Protein AF-A0A5N7ZFD9-F1 (afdb_monomer_lite)

pLDDT: mean 73.27, std 12.58, range [39.94, 92.19]

Secondary structure (DSSP, 8-state):
-----HHHHHHHTHHHHHHHHHHHHHHHHHHHTSSS---HHHHHHHHHHHHHTGGGTTSTTHHHHHHHHHHHHHHSS--HHHHHHHHHHHHHHHHT-TT--HHHHHHHHHHHHHHHHTSSS---HHHHHHHHHHHHHTGGGTT-TTHHHHHHHHHHHTTTS---HHHHHHHHHHHTTT-----HHHHHHHHHHHTT--------S------TT-EEE--S--SSS-HHHHHHHHHHTT-EEESS----

Sequence (248 aa):
MKDIDSKALAIFTSKSRADKAISSLKGLLFGINFDDEVNKAEINELKLWAKKHKELINRNPFREFMTLIDAAITHKIPTQETIDDLYWLCQKYENDNYYYNGVTSDLQILQGICHGILADGEINDKEINDLQQWLEENEHLNSYYPYDEIRSLVLSVLSDKKIDDEERVVLMAYFKQFVTIQDSEINAKIEAQTTDVRISGLCTSDPKVLFEGKTFCITGVLKRGNRESLYRDIVRLGGTPTDSITKK

Structure (mmCIF, N/CA/C/O backbone):
data_AF-A0A5N7ZFD9-F1
#
_entry.id   AF-A0A5N7ZFD9-F1
#
loop_
_atom_site.group_PDB
_atom_site.id
_atom_site.type_symbol
_atom_site.label_atom_id
_atom_site.label_alt_id
_atom_site.label_comp_id
_atom_site.label_asym_id
_atom_site.label_entity_id
_atom_site.label_seq_id
_atom_site.pdbx_PDB_ins_code
_atom_site.Cartn_x
_atom_site.Cartn_y
_atom_site.Cartn_z
_atom_site.occupancy
_atom_site.B_iso_or_equiv
_atom_site.auth_seq_id
_atom_site.auth_comp_id
_atom_site.auth_asym_id
_atom_site.auth_atom_id
_atom_site.pdbx_PDB_model_num
ATOM 1 N N . MET A 1 1 ? -14.179 -30.170 -15.068 1.00 39.94 1 MET A N 1
ATOM 2 C CA . MET A 1 1 ? -14.241 -28.833 -15.693 1.00 39.94 1 MET A CA 1
ATOM 3 C C . MET A 1 1 ? -12.882 -28.618 -16.335 1.00 39.94 1 MET A C 1
ATOM 5 O O . MET A 1 1 ? -11.899 -28.656 -15.614 1.00 39.94 1 MET A O 1
ATOM 9 N N . LYS A 1 2 ? -12.818 -28.641 -17.671 1.00 40.75 2 LYS A N 1
ATOM 10 C CA . LYS A 1 2 ? -11.564 -28.691 -18.438 1.00 40.75 2 LYS A CA 1
ATOM 11 C C . LYS A 1 2 ? -10.771 -27.397 -18.250 1.00 40.75 2 LYS A C 1
ATOM 13 O O . LYS A 1 2 ? -11.375 -26.329 -18.307 1.00 40.75 2 LYS A O 1
ATOM 18 N N . ASP A 1 3 ? -9.464 -27.554 -18.045 1.00 46.31 3 ASP A N 1
ATOM 19 C CA . ASP A 1 3 ? -8.415 -26.536 -18.136 1.00 46.31 3 ASP A CA 1
ATOM 20 C C . ASP A 1 3 ? -8.780 -25.461 -19.163 1.00 46.31 3 ASP A C 1
ATOM 22 O O . ASP A 1 3 ? -8.782 -25.700 -20.373 1.00 46.31 3 ASP A O 1
ATOM 26 N N . ILE A 1 4 ? -9.160 -24.285 -18.668 1.00 50.25 4 ILE A N 1
ATOM 27 C CA . ILE A 1 4 ? -9.290 -23.106 -19.510 1.00 50.25 4 ILE A CA 1
ATOM 28 C C . ILE A 1 4 ? -7.858 -22.678 -19.806 1.00 50.25 4 ILE A C 1
ATOM 30 O O . ILE A 1 4 ? -7.140 -22.262 -18.900 1.00 50.25 4 ILE A O 1
ATOM 34 N N . ASP A 1 5 ? -7.456 -22.828 -21.067 1.00 56.28 5 ASP A N 1
ATOM 35 C CA . ASP A 1 5 ? -6.126 -22.508 -21.574 1.00 56.28 5 ASP A CA 1
ATOM 36 C C . ASP A 1 5 ? -5.683 -21.123 -21.064 1.00 56.28 5 ASP A C 1
ATOM 38 O O . ASP A 1 5 ? -6.267 -20.086 -21.403 1.00 56.28 5 ASP A O 1
ATOM 42 N N . SER A 1 6 ? -4.678 -21.109 -20.189 1.00 54.59 6 SER A N 1
ATOM 43 C CA . SER A 1 6 ? -4.172 -19.912 -19.508 1.00 54.59 6 SER A CA 1
ATOM 44 C C . SER A 1 6 ? -3.743 -18.819 -20.495 1.00 54.59 6 SER A C 1
ATOM 46 O O . SER A 1 6 ? -3.839 -17.629 -20.184 1.00 54.59 6 SER A O 1
ATOM 48 N N . LYS A 1 7 ? -3.374 -19.196 -21.728 1.00 54.19 7 LYS A N 1
ATOM 49 C CA . LYS A 1 7 ? -3.081 -18.260 -22.823 1.00 54.19 7 LYS A CA 1
ATOM 50 C C . LYS A 1 7 ? -4.332 -17.605 -23.404 1.00 54.19 7 LYS A C 1
ATOM 52 O O . LYS A 1 7 ? -4.292 -16.420 -23.727 1.00 54.19 7 LYS A O 1
ATOM 57 N N . ALA A 1 8 ? -5.449 -18.324 -23.502 1.00 49.25 8 ALA A N 1
ATOM 58 C CA . ALA A 1 8 ? -6.713 -17.749 -23.957 1.00 49.25 8 ALA A CA 1
ATOM 59 C C . ALA A 1 8 ? -7.244 -16.734 -22.930 1.00 49.25 8 ALA A C 1
ATOM 61 O O . ALA A 1 8 ? -7.574 -15.604 -23.291 1.00 49.25 8 ALA A O 1
ATOM 62 N N . LEU A 1 9 ? -7.220 -17.079 -21.636 1.00 50.31 9 LEU A N 1
ATOM 63 C CA . LEU A 1 9 ? -7.569 -16.155 -20.547 1.00 50.31 9 LEU A CA 1
ATOM 64 C C . LEU A 1 9 ? -6.668 -14.915 -20.517 1.00 50.31 9 LEU A C 1
ATOM 66 O O . LEU A 1 9 ? -7.159 -13.809 -20.287 1.00 50.31 9 LEU A O 1
ATOM 70 N N . ALA A 1 10 ? -5.369 -15.070 -20.789 1.00 52.53 10 ALA A N 1
ATOM 71 C CA . ALA A 1 10 ? -4.430 -13.956 -20.872 1.00 52.53 10 ALA A CA 1
ATOM 72 C C . ALA A 1 10 ? -4.796 -12.949 -21.972 1.00 52.53 10 ALA A C 1
ATOM 74 O O . ALA A 1 10 ? -4.609 -11.756 -21.759 1.00 52.53 10 ALA A O 1
ATOM 75 N N . ILE A 1 11 ? -5.348 -13.402 -23.104 1.00 54.12 11 ILE A N 1
ATOM 76 C CA . ILE A 1 11 ? -5.813 -12.538 -24.200 1.00 54.12 11 ILE A CA 1
ATOM 77 C C . ILE A 1 11 ? -7.079 -11.773 -23.782 1.00 54.12 11 ILE A C 1
ATOM 79 O O . ILE A 1 11 ? -7.120 -10.546 -23.919 1.00 54.12 11 ILE A O 1
ATOM 83 N N . PHE A 1 12 ? -8.071 -12.465 -23.206 1.00 43.41 12 PHE A N 1
ATOM 84 C CA . PHE A 1 12 ? -9.341 -11.859 -22.771 1.00 43.41 12 PHE A CA 1
ATOM 85 C C . PHE A 1 12 ? -9.184 -10.879 -21.598 1.00 43.41 12 PHE A C 1
ATOM 87 O O . PHE A 1 12 ? -9.856 -9.853 -21.561 1.00 43.41 12 PHE A O 1
ATOM 94 N N . THR A 1 13 ? -8.268 -11.152 -20.665 1.00 55.66 13 THR A N 1
ATOM 95 C CA . THR A 1 13 ? -8.001 -10.295 -19.488 1.00 55.66 13 THR A CA 1
ATOM 96 C C . THR A 1 13 ? -6.904 -9.263 -19.728 1.00 55.66 13 THR A C 1
ATOM 98 O O . THR A 1 13 ? -6.565 -8.496 -18.833 1.00 55.66 13 THR A O 1
ATOM 101 N N . SER A 1 14 ? -6.337 -9.220 -20.933 1.00 59.84 14 SER A N 1
ATOM 102 C CA . SER A 1 14 ? -5.118 -8.465 -21.216 1.00 59.84 14 SER A CA 1
ATOM 103 C C . SER A 1 14 ? -5.205 -6.957 -20.955 1.00 59.84 14 SER A C 1
ATOM 105 O O . SER A 1 14 ? -4.190 -6.354 -20.624 1.00 59.84 14 SER A O 1
ATOM 107 N N . LYS A 1 15 ? -6.396 -6.357 -21.087 1.00 62.72 15 LYS A N 1
ATOM 108 C CA . LYS A 1 15 ? -6.648 -4.946 -20.747 1.00 62.72 15 LYS A CA 1
ATOM 109 C C . LYS A 1 15 ? -6.682 -4.732 -19.231 1.00 62.72 15 LYS A C 1
ATOM 111 O O . LYS A 1 15 ? -5.856 -4.007 -18.710 1.00 62.72 15 LYS A O 1
ATOM 116 N N . SER A 1 16 ? -7.498 -5.502 -18.511 1.00 63.72 16 SER A N 1
ATOM 117 C CA . SER A 1 16 ? -7.561 -5.449 -17.041 1.00 63.72 16 SER A CA 1
ATOM 118 C C . SER A 1 16 ? -6.223 -5.786 -16.361 1.00 63.72 16 SER A C 1
ATOM 120 O O . SER A 1 16 ? -5.884 -5.206 -15.334 1.00 63.72 16 SER A O 1
ATOM 122 N N . ARG A 1 17 ? -5.426 -6.695 -16.941 1.00 67.50 17 ARG A N 1
ATOM 123 C CA . ARG A 1 17 ? -4.059 -6.994 -16.481 1.00 67.50 17 ARG A CA 1
ATOM 124 C C . ARG A 1 17 ? -3.105 -5.821 -16.690 1.00 67.50 17 ARG A C 1
ATOM 126 O O . ARG A 1 17 ? -2.212 -5.640 -15.871 1.00 67.50 17 ARG A O 1
ATOM 133 N N . ALA A 1 18 ? -3.275 -5.076 -17.780 1.00 67.44 18 ALA A N 1
ATOM 134 C CA . ALA A 1 18 ? -2.522 -3.860 -18.038 1.00 67.44 18 ALA A CA 1
ATOM 135 C C . ALA A 1 18 ? -2.915 -2.768 -17.035 1.00 67.44 18 ALA A C 1
ATOM 137 O O . ALA A 1 18 ? -2.050 -2.271 -16.328 1.00 67.44 18 ALA A O 1
ATOM 138 N N . ASP A 1 19 ? -4.202 -2.480 -16.880 1.00 67.38 19 ASP A N 1
ATOM 139 C CA . ASP A 1 19 ? -4.662 -1.442 -15.950 1.00 67.38 19 ASP A CA 1
ATOM 140 C C . ASP A 1 19 ? -4.177 -1.733 -14.522 1.00 67.38 19 ASP A C 1
ATOM 142 O O . ASP A 1 19 ? -3.522 -0.902 -13.900 1.00 67.38 19 ASP A O 1
ATOM 146 N N . LYS A 1 20 ? -4.332 -2.985 -14.065 1.00 71.81 20 LYS A N 1
ATOM 147 C CA . LYS A 1 20 ? -3.815 -3.427 -12.763 1.00 71.81 20 LYS A CA 1
ATOM 148 C C . LYS A 1 20 ? -2.301 -3.262 -12.629 1.00 71.81 20 LYS A C 1
ATOM 150 O O . LYS A 1 20 ? -1.811 -2.924 -11.554 1.00 71.81 20 LYS A O 1
ATOM 155 N N . ALA A 1 21 ? -1.551 -3.538 -13.693 1.00 73.25 21 ALA A N 1
ATOM 156 C CA . ALA A 1 21 ? -0.109 -3.356 -13.684 1.00 73.25 21 ALA A CA 1
ATOM 157 C C . ALA A 1 21 ? 0.248 -1.861 -13.581 1.00 73.25 21 ALA A C 1
ATOM 159 O O . ALA A 1 21 ? 1.068 -1.518 -12.735 1.00 73.25 21 ALA A O 1
ATOM 160 N N . ILE A 1 22 ? -0.409 -0.976 -14.340 1.00 72.56 22 ILE A N 1
ATOM 161 C CA . ILE A 1 22 ? -0.189 0.482 -14.276 1.00 72.56 22 ILE A CA 1
ATOM 162 C C . ILE A 1 22 ? -0.508 1.017 -12.880 1.00 72.56 22 ILE A C 1
ATOM 164 O O . ILE A 1 22 ? 0.340 1.674 -12.285 1.00 72.56 22 ILE A O 1
ATOM 168 N N . SER A 1 23 ? -1.666 0.679 -12.309 1.00 69.19 23 SER A N 1
ATOM 169 C CA . SER A 1 23 ? -2.032 1.150 -10.968 1.00 69.19 23 SER A CA 1
ATOM 170 C C . SER A 1 23 ? -1.095 0.602 -9.888 1.00 69.19 23 SER A C 1
ATOM 172 O O . SER A 1 23 ? -0.723 1.334 -8.975 1.00 69.19 23 SER A O 1
ATOM 174 N N . SER A 1 24 ? -0.630 -0.648 -10.021 1.00 79.06 24 SER A N 1
ATOM 175 C CA . SER A 1 24 ? 0.379 -1.197 -9.104 1.00 79.06 24 SER A CA 1
ATOM 176 C C . SER A 1 24 ? 1.742 -0.508 -9.228 1.00 79.06 24 SER A C 1
ATOM 178 O O . SER A 1 24 ? 2.396 -0.296 -8.214 1.00 79.06 24 SER A O 1
ATOM 180 N N . LEU A 1 25 ? 2.160 -0.132 -10.445 1.00 79.88 25 LEU A N 1
ATOM 181 C CA . LEU A 1 25 ? 3.391 0.626 -10.670 1.00 79.88 25 LEU A CA 1
ATOM 182 C C . LEU A 1 25 ? 3.268 2.030 -10.085 1.00 79.88 25 LEU A C 1
ATOM 184 O O . LEU A 1 25 ? 4.175 2.481 -9.401 1.00 79.88 25 LEU A O 1
ATOM 188 N N . LYS A 1 26 ? 2.135 2.699 -10.317 1.00 77.00 26 LYS A N 1
ATOM 189 C CA . LYS A 1 26 ? 1.857 4.030 -9.777 1.00 77.00 26 LYS A CA 1
ATOM 190 C C . LYS A 1 26 ? 1.908 4.030 -8.252 1.00 77.00 26 LYS A C 1
ATOM 192 O O . LYS A 1 26 ? 2.585 4.876 -7.689 1.00 77.00 26 LYS A O 1
ATOM 197 N N . GLY A 1 27 ? 1.243 3.075 -7.597 1.00 75.94 27 GLY A N 1
ATOM 198 C CA . GLY A 1 27 ? 1.276 2.960 -6.138 1.00 75.94 27 GLY A CA 1
ATOM 199 C C . GLY A 1 27 ? 2.674 2.653 -5.594 1.00 75.94 27 GLY A C 1
ATOM 200 O O . GLY A 1 27 ? 3.071 3.240 -4.596 1.00 75.94 27 GLY A O 1
ATOM 201 N N . LEU A 1 28 ? 3.447 1.808 -6.285 1.00 81.19 28 LEU A N 1
ATOM 202 C CA . LEU A 1 28 ? 4.839 1.526 -5.922 1.00 81.19 28 LEU A CA 1
ATOM 203 C C . LEU A 1 28 ? 5.725 2.775 -6.047 1.00 81.19 28 LEU A C 1
ATOM 205 O O . LEU A 1 28 ? 6.465 3.081 -5.125 1.00 81.19 28 LEU A O 1
ATOM 209 N N . LEU A 1 29 ? 5.614 3.530 -7.143 1.00 76.81 29 LEU A N 1
ATOM 210 C CA . LEU A 1 29 ? 6.356 4.784 -7.331 1.00 76.81 29 LEU A CA 1
ATOM 211 C C . LEU A 1 29 ? 5.946 5.859 -6.320 1.00 76.81 29 LEU A C 1
ATOM 213 O O . LEU A 1 29 ? 6.792 6.625 -5.883 1.00 76.81 29 LEU A O 1
ATOM 217 N N . PHE A 1 30 ? 4.665 5.904 -5.950 1.00 75.88 30 PHE A N 1
ATOM 218 C CA . PHE A 1 30 ? 4.163 6.828 -4.936 1.00 75.88 30 PHE A CA 1
ATOM 219 C C . PHE A 1 30 ? 4.732 6.497 -3.553 1.00 75.88 30 PHE A C 1
ATOM 221 O O . PHE A 1 30 ? 5.181 7.396 -2.860 1.00 75.88 30 PHE A O 1
ATOM 228 N N . GLY A 1 31 ? 4.781 5.207 -3.199 1.00 74.69 31 GLY A N 1
ATOM 229 C CA . GLY A 1 31 ? 5.404 4.735 -1.961 1.00 74.69 31 GLY A CA 1
ATOM 230 C C . GLY A 1 31 ? 6.890 5.087 -1.870 1.00 74.69 31 GLY A C 1
ATOM 231 O O . GLY A 1 31 ? 7.326 5.615 -0.858 1.00 74.69 31 GLY A O 1
ATOM 232 N N . ILE A 1 32 ? 7.632 4.868 -2.961 1.00 77.25 32 ILE A N 1
ATOM 233 C CA . ILE A 1 32 ? 9.061 5.219 -3.074 1.00 77.25 32 ILE A CA 1
ATOM 234 C C . ILE A 1 32 ? 9.289 6.736 -2.980 1.00 77.25 32 ILE A C 1
ATOM 236 O O . ILE A 1 32 ? 10.376 7.171 -2.631 1.00 77.25 32 ILE A O 1
ATOM 240 N N . ASN A 1 33 ? 8.286 7.551 -3.316 1.00 71.19 33 ASN A N 1
ATOM 241 C CA . ASN A 1 33 ? 8.403 9.005 -3.292 1.00 71.19 33 ASN A CA 1
ATOM 242 C C . ASN A 1 33 ? 7.877 9.647 -1.998 1.00 71.19 33 ASN A C 1
ATOM 244 O O . ASN A 1 33 ? 7.659 10.855 -1.963 1.00 71.19 33 ASN A O 1
ATOM 248 N N . PHE A 1 34 ? 7.605 8.879 -0.939 1.00 68.06 34 PHE A N 1
ATOM 249 C CA . PHE A 1 34 ? 7.129 9.507 0.290 1.00 68.06 34 PHE A CA 1
ATOM 250 C C . PHE A 1 34 ? 8.229 10.308 0.975 1.00 68.06 34 PHE A C 1
ATOM 252 O O . PHE A 1 34 ? 7.972 11.435 1.381 1.00 68.06 34 PHE A O 1
ATOM 259 N N . ASP A 1 35 ? 9.438 9.778 1.124 1.00 63.34 35 ASP A N 1
ATOM 260 C CA . ASP A 1 35 ? 10.512 10.380 1.925 1.00 63.34 35 ASP A CA 1
ATOM 261 C C . ASP A 1 35 ? 11.519 11.232 1.130 1.00 63.34 35 ASP A C 1
ATOM 263 O O . ASP A 1 35 ? 12.488 11.714 1.716 1.00 63.34 35 ASP A O 1
ATOM 267 N N . ASP A 1 36 ? 11.269 11.460 -0.166 1.00 64.81 36 ASP A N 1
ATOM 268 C CA . ASP A 1 36 ? 12.181 12.122 -1.113 1.00 64.81 36 ASP A CA 1
ATOM 269 C C . ASP A 1 36 ? 13.583 11.453 -1.203 1.00 64.81 36 ASP A C 1
ATOM 271 O O . ASP A 1 36 ? 14.529 12.045 -1.743 1.00 64.81 36 ASP A O 1
ATOM 275 N N . GLU A 1 37 ? 13.755 10.219 -0.697 1.00 66.38 37 GLU A N 1
ATOM 276 C CA . GLU A 1 37 ? 15.037 9.509 -0.622 1.00 66.38 37 GLU A CA 1
ATOM 277 C C . GLU A 1 37 ? 14.982 8.100 -1.241 1.00 66.38 37 GLU A C 1
ATOM 279 O O . GLU A 1 37 ? 14.840 7.085 -0.570 1.00 66.38 37 GLU A O 1
ATOM 284 N N . VAL A 1 38 ? 15.274 8.002 -2.542 1.00 69.88 38 VAL A N 1
ATOM 285 C CA . VAL A 1 38 ? 15.312 6.699 -3.231 1.00 69.88 38 VAL A CA 1
ATOM 286 C C . VAL A 1 38 ? 16.472 5.812 -2.742 1.00 69.88 38 VAL A C 1
ATOM 288 O O . VAL A 1 38 ? 17.654 6.085 -2.999 1.00 69.88 38 VAL A O 1
ATOM 291 N N . ASN A 1 39 ? 16.151 4.675 -2.125 1.00 74.25 39 ASN A N 1
ATOM 292 C CA . ASN A 1 39 ? 17.112 3.722 -1.571 1.00 74.25 39 ASN A CA 1
ATOM 293 C C . ASN A 1 39 ? 17.263 2.430 -2.411 1.00 74.25 39 ASN A C 1
ATOM 295 O O . ASN A 1 39 ? 16.597 2.179 -3.415 1.00 74.25 39 ASN A O 1
ATOM 299 N N . LYS A 1 40 ? 18.221 1.567 -2.038 1.00 72.31 40 LYS A N 1
ATOM 300 C CA . LYS A 1 40 ? 18.534 0.345 -2.812 1.00 72.31 40 LYS A CA 1
ATOM 301 C C . LYS A 1 40 ? 17.443 -0.729 -2.751 1.00 72.31 40 LYS A C 1
ATOM 303 O O . LYS A 1 40 ? 17.358 -1.515 -3.699 1.00 72.31 40 LYS A O 1
ATOM 308 N N . ALA A 1 41 ? 16.680 -0.802 -1.662 1.00 72.69 41 ALA A N 1
ATOM 309 C CA . ALA A 1 41 ? 15.622 -1.794 -1.485 1.00 72.69 41 ALA A CA 1
ATOM 310 C C . ALA A 1 41 ? 14.418 -1.458 -2.377 1.00 72.69 41 ALA A C 1
ATOM 312 O O . ALA A 1 41 ? 13.940 -2.312 -3.120 1.00 72.69 41 ALA A O 1
ATOM 313 N N . GLU A 1 42 ? 14.042 -0.185 -2.435 1.00 75.25 42 GLU A N 1
ATOM 314 C CA . GLU A 1 42 ? 12.984 0.347 -3.302 1.00 75.25 42 GLU A CA 1
ATOM 315 C C . GLU A 1 42 ? 13.254 0.109 -4.788 1.00 75.25 42 GLU A C 1
ATOM 317 O O . GLU A 1 42 ? 12.399 -0.367 -5.541 1.00 75.25 42 GLU A O 1
ATOM 322 N N . ILE A 1 43 ? 14.495 0.348 -5.221 1.00 73.94 43 ILE A N 1
ATOM 323 C CA . ILE A 1 43 ? 14.906 0.055 -6.600 1.00 73.94 43 ILE A CA 1
ATOM 324 C C . ILE A 1 43 ? 14.827 -1.452 -6.872 1.00 73.94 43 ILE A C 1
ATOM 326 O O . ILE A 1 43 ? 14.529 -1.870 -7.996 1.00 73.94 43 ILE A O 1
ATOM 330 N N . ASN A 1 44 ? 15.127 -2.291 -5.879 1.00 76.81 44 ASN A N 1
ATOM 331 C CA . ASN A 1 44 ? 15.020 -3.737 -6.031 1.00 76.81 44 ASN A CA 1
ATOM 332 C C . ASN A 1 44 ? 13.557 -4.175 -6.202 1.00 76.81 44 ASN A C 1
ATOM 334 O O . ASN A 1 44 ? 13.276 -4.990 -7.082 1.00 76.81 44 ASN A O 1
ATOM 338 N N . GLU A 1 45 ? 12.617 -3.578 -5.472 1.00 77.88 45 GLU A N 1
ATOM 339 C CA . GLU A 1 45 ? 11.183 -3.816 -5.672 1.00 77.88 45 GLU A CA 1
ATOM 340 C C . GLU A 1 45 ? 10.709 -3.345 -7.056 1.00 77.88 45 GLU A C 1
ATOM 342 O O . GLU A 1 45 ? 10.030 -4.096 -7.764 1.00 77.88 45 GLU A O 1
ATOM 347 N N . LEU A 1 46 ? 11.167 -2.181 -7.534 1.00 79.75 46 LEU A N 1
ATOM 348 C CA . LEU A 1 46 ? 10.885 -1.715 -8.898 1.00 79.75 46 LEU A CA 1
ATOM 349 C C . LEU A 1 46 ? 11.433 -2.690 -9.967 1.00 79.75 46 LEU A C 1
ATOM 351 O O . LEU A 1 46 ? 10.749 -3.000 -10.950 1.00 79.75 46 LEU A O 1
ATOM 355 N N . LYS A 1 47 ? 12.635 -3.256 -9.760 1.00 76.75 47 LYS A N 1
ATOM 356 C CA . LYS A 1 47 ? 13.214 -4.316 -10.618 1.00 76.75 47 LYS A CA 1
ATOM 357 C C . LYS A 1 47 ? 12.371 -5.585 -10.618 1.00 76.75 47 LYS A C 1
ATOM 359 O O . LYS A 1 47 ? 12.156 -6.191 -11.674 1.00 76.75 47 LYS A O 1
ATOM 364 N N . LEU A 1 48 ? 11.932 -6.029 -9.442 1.00 80.62 48 LEU A N 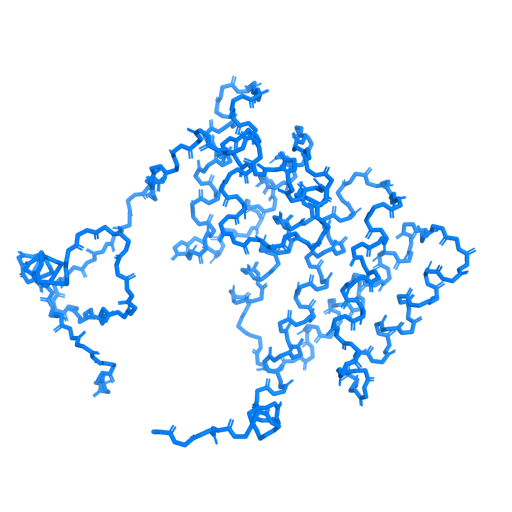1
ATOM 365 C CA . LEU A 1 48 ? 11.110 -7.228 -9.290 1.00 80.62 48 LEU A CA 1
ATOM 366 C C . LEU A 1 48 ? 9.746 -7.034 -9.949 1.00 80.62 48 LEU A C 1
ATOM 368 O O . LEU A 1 48 ? 9.287 -7.919 -10.682 1.00 80.62 48 LEU A O 1
ATOM 372 N N . TRP A 1 49 ? 9.145 -5.854 -9.783 1.00 84.06 49 TRP A N 1
ATOM 373 C CA . TRP A 1 49 ? 7.927 -5.463 -10.477 1.00 84.06 49 TRP A CA 1
ATOM 374 C C . TRP A 1 49 ? 8.105 -5.531 -11.998 1.00 84.06 49 TRP A C 1
ATOM 376 O O . TRP A 1 49 ? 7.306 -6.186 -12.679 1.00 84.06 49 TRP A O 1
ATOM 386 N N . ALA A 1 50 ? 9.186 -4.950 -12.531 1.00 79.62 50 ALA A N 1
ATOM 387 C CA . ALA A 1 50 ? 9.483 -4.965 -13.961 1.00 79.62 50 ALA A CA 1
ATOM 388 C C . ALA A 1 50 ? 9.653 -6.399 -14.486 1.00 79.62 50 ALA A C 1
ATOM 390 O O . ALA A 1 50 ? 9.049 -6.789 -15.488 1.00 79.62 50 ALA A O 1
ATOM 391 N N . LYS A 1 51 ? 10.404 -7.239 -13.760 1.00 79.62 51 LYS A N 1
ATOM 392 C CA . LYS A 1 51 ? 10.610 -8.657 -14.095 1.00 79.62 51 LYS A CA 1
ATOM 393 C C . LYS A 1 51 ? 9.295 -9.439 -14.131 1.00 79.62 51 LYS A C 1
ATOM 395 O O . LYS A 1 51 ? 9.088 -10.217 -15.062 1.00 79.62 51 LYS A O 1
ATOM 400 N N . LYS A 1 52 ? 8.410 -9.220 -13.155 1.00 79.06 52 LYS A N 1
ATOM 401 C CA . LYS A 1 52 ? 7.096 -9.874 -13.049 1.00 79.06 52 LYS A CA 1
ATOM 402 C C . LYS A 1 52 ? 6.157 -9.499 -14.198 1.00 79.06 52 LYS A C 1
ATOM 404 O O . LYS A 1 52 ? 5.349 -10.324 -14.618 1.00 79.06 52 LYS A O 1
ATOM 409 N N . HIS A 1 53 ? 6.288 -8.288 -14.735 1.00 76.81 53 HIS A N 1
ATOM 410 C CA . HIS A 1 53 ? 5.426 -7.771 -15.798 1.00 76.81 53 HIS A CA 1
ATOM 411 C C . HIS A 1 53 ? 6.090 -7.754 -17.186 1.00 76.81 53 HIS A C 1
ATOM 413 O O . HIS A 1 53 ? 5.506 -7.219 -18.128 1.00 76.81 53 HIS A O 1
ATOM 419 N N . LYS A 1 54 ? 7.253 -8.405 -17.367 1.00 70.56 54 LYS A N 1
ATOM 420 C CA . LYS A 1 54 ? 7.954 -8.512 -18.667 1.00 70.56 54 LYS A CA 1
ATOM 421 C C . LYS A 1 54 ? 7.081 -9.045 -19.803 1.00 70.56 54 LYS A C 1
ATOM 423 O O . LYS A 1 54 ? 7.266 -8.657 -20.950 1.00 70.56 54 LYS A O 1
ATOM 428 N N . GLU A 1 55 ? 6.107 -9.901 -19.513 1.00 71.88 55 GLU A N 1
ATOM 429 C CA . GLU A 1 55 ? 5.185 -10.423 -20.532 1.00 71.88 55 GLU A CA 1
ATOM 430 C C . GLU A 1 55 ? 4.284 -9.340 -21.155 1.00 71.88 55 GLU A C 1
ATOM 432 O O . GLU A 1 55 ? 3.757 -9.526 -22.252 1.00 71.88 55 GLU A O 1
ATOM 437 N N . LEU A 1 56 ? 4.118 -8.198 -20.479 1.00 67.81 56 LEU A N 1
ATOM 438 C CA . LEU A 1 56 ? 3.321 -7.064 -20.947 1.00 67.81 56 LEU A CA 1
ATOM 439 C C . LEU A 1 56 ? 4.136 -6.078 -21.808 1.00 67.81 56 LEU A C 1
ATOM 441 O O . LEU A 1 56 ? 3.545 -5.192 -22.420 1.00 67.81 56 LEU A O 1
ATOM 445 N N . ILE A 1 57 ? 5.462 -6.260 -21.928 1.00 59.28 57 ILE A N 1
ATOM 446 C CA . ILE A 1 57 ? 6.409 -5.310 -22.554 1.00 59.28 57 ILE A CA 1
ATOM 447 C C . ILE A 1 57 ? 6.125 -5.010 -24.032 1.00 59.28 57 ILE A C 1
ATOM 449 O O . ILE A 1 57 ? 6.455 -3.938 -24.528 1.00 59.28 57 ILE A O 1
ATOM 453 N N . ASN A 1 58 ? 5.482 -5.941 -24.743 1.00 59.50 58 ASN A N 1
ATOM 454 C CA . ASN A 1 58 ? 5.139 -5.777 -26.159 1.00 59.50 58 ASN A CA 1
ATOM 455 C C . ASN A 1 58 ? 3.912 -4.878 -26.383 1.00 59.50 58 ASN A C 1
ATOM 457 O O . ASN A 1 58 ? 3.465 -4.719 -27.519 1.00 59.50 58 ASN A O 1
ATOM 461 N N . ARG A 1 59 ? 3.344 -4.301 -25.318 1.00 64.75 59 ARG A N 1
ATOM 462 C CA . ARG A 1 59 ? 2.225 -3.362 -25.387 1.00 64.75 59 ARG A CA 1
ATOM 463 C C . ARG A 1 59 ? 2.685 -1.965 -24.990 1.00 64.75 59 ARG A C 1
ATOM 465 O O . ARG A 1 59 ? 3.424 -1.790 -24.027 1.00 64.75 59 ARG A O 1
ATOM 472 N N . ASN A 1 60 ? 2.226 -0.961 -25.727 1.00 56.34 60 ASN A N 1
ATOM 473 C CA . ASN A 1 60 ? 2.248 0.418 -25.246 1.00 56.34 60 ASN A CA 1
ATOM 474 C C . ASN A 1 60 ? 1.169 0.535 -24.142 1.00 56.34 60 ASN A C 1
ATOM 476 O O . ASN A 1 60 ? 0.105 -0.070 -24.322 1.00 56.34 60 ASN A O 1
ATOM 480 N N . PRO A 1 61 ? 1.417 1.193 -22.995 1.00 63.03 61 PRO A N 1
ATOM 481 C CA . PRO A 1 61 ? 2.614 1.962 -22.597 1.00 63.03 61 PRO A CA 1
ATOM 482 C C . PRO A 1 61 ? 3.743 1.190 -21.898 1.00 63.03 61 PRO A C 1
ATOM 484 O O . PRO A 1 61 ? 4.807 1.750 -21.650 1.00 63.03 61 PRO A O 1
ATOM 487 N N . PHE A 1 62 ? 3.576 -0.104 -21.616 1.00 67.19 62 PHE A N 1
ATOM 488 C CA . PHE A 1 62 ? 4.564 -0.918 -20.885 1.00 67.19 62 PHE A CA 1
ATOM 489 C C . PHE A 1 62 ? 5.956 -0.928 -21.493 1.00 67.19 62 PHE A C 1
ATOM 491 O O . PHE A 1 62 ? 6.930 -1.006 -20.754 1.00 67.19 62 PHE A O 1
ATOM 498 N N . ARG A 1 63 ? 6.078 -0.825 -22.817 1.00 68.00 63 ARG A N 1
ATOM 499 C CA . ARG A 1 63 ? 7.391 -0.682 -23.453 1.00 68.00 63 ARG A CA 1
ATOM 500 C C . ARG A 1 63 ? 8.129 0.571 -22.971 1.00 68.00 63 ARG A C 1
ATOM 502 O O . ARG A 1 63 ? 9.329 0.502 -22.732 1.00 68.00 63 ARG A O 1
ATOM 509 N N . GLU A 1 64 ? 7.427 1.693 -22.835 1.00 68.12 64 GLU A N 1
ATOM 510 C CA . GLU A 1 64 ? 7.998 2.958 -22.357 1.00 68.12 64 GLU A CA 1
ATOM 511 C C . GLU A 1 64 ? 8.315 2.872 -20.864 1.00 68.12 64 GLU A C 1
ATOM 513 O O . GLU A 1 64 ? 9.448 3.160 -20.487 1.00 68.12 64 GLU A O 1
ATOM 518 N N . PHE A 1 65 ? 7.393 2.341 -20.049 1.00 72.38 65 PHE A N 1
ATOM 519 C CA . PHE A 1 65 ? 7.645 2.098 -18.622 1.00 72.38 65 PHE A CA 1
ATOM 520 C C . PHE A 1 65 ? 8.878 1.225 -18.393 1.00 72.38 65 PHE A C 1
ATOM 522 O O . PHE A 1 65 ? 9.756 1.589 -17.624 1.00 72.38 65 PHE A O 1
ATOM 529 N N . MET A 1 66 ? 8.988 0.095 -19.093 1.00 74.00 66 MET A N 1
ATOM 530 C CA . MET A 1 66 ? 10.116 -0.824 -18.930 1.00 74.00 66 MET A CA 1
ATOM 531 C C . MET A 1 66 ? 11.427 -0.209 -19.414 1.00 74.00 66 MET A C 1
ATOM 533 O O . MET A 1 66 ? 12.454 -0.431 -18.790 1.00 74.00 66 MET A O 1
ATOM 537 N N . THR A 1 67 ? 11.396 0.599 -20.479 1.00 73.56 67 THR A N 1
ATOM 538 C CA . THR A 1 67 ? 12.591 1.305 -20.968 1.00 73.56 67 THR A CA 1
ATOM 539 C C . THR A 1 67 ? 13.072 2.343 -19.957 1.00 73.56 67 THR A C 1
ATOM 541 O O . THR A 1 67 ? 14.270 2.422 -19.703 1.00 73.56 67 THR A O 1
ATOM 544 N N . LEU A 1 68 ? 12.159 3.114 -19.357 1.00 71.81 68 LEU A N 1
ATOM 545 C CA . LEU A 1 68 ? 12.496 4.096 -18.325 1.00 71.81 68 LEU A CA 1
ATOM 546 C C . LEU A 1 68 ? 12.968 3.425 -17.036 1.00 71.81 68 LEU A C 1
ATOM 548 O O . LEU A 1 68 ? 13.979 3.838 -16.482 1.00 71.81 68 LEU A O 1
ATOM 552 N N . ILE A 1 69 ? 12.301 2.353 -16.603 1.00 74.44 69 ILE A N 1
ATOM 553 C CA . ILE A 1 69 ? 12.711 1.564 -15.437 1.00 74.44 69 ILE A CA 1
ATOM 554 C C . ILE A 1 69 ? 14.103 0.957 -15.679 1.00 74.44 69 ILE A C 1
ATOM 556 O O . ILE A 1 69 ? 14.994 1.136 -14.853 1.00 74.44 69 ILE A O 1
ATOM 560 N N . ASP A 1 70 ? 14.347 0.317 -16.828 1.00 72.75 70 ASP A N 1
ATOM 561 C CA . ASP A 1 70 ? 15.667 -0.233 -17.167 1.00 72.75 70 ASP A CA 1
ATOM 562 C C . ASP A 1 70 ? 16.739 0.867 -17.254 1.00 72.75 70 ASP A C 1
ATOM 564 O O . ASP A 1 70 ? 17.854 0.666 -16.770 1.00 72.75 70 ASP A O 1
ATOM 568 N N . ALA A 1 71 ? 16.424 2.044 -17.806 1.00 67.62 71 ALA A N 1
ATOM 569 C CA . ALA A 1 71 ? 17.345 3.183 -17.843 1.00 67.62 71 ALA A CA 1
ATOM 570 C C . ALA A 1 71 ? 17.671 3.710 -16.434 1.00 67.62 71 ALA A C 1
ATOM 572 O O . ALA A 1 71 ? 18.846 3.920 -16.120 1.00 67.62 71 ALA A O 1
ATOM 573 N N . ALA A 1 72 ? 16.653 3.833 -15.576 1.00 65.75 72 ALA A N 1
ATOM 574 C CA . ALA A 1 72 ? 16.771 4.226 -14.174 1.00 65.75 72 ALA A CA 1
ATOM 575 C C . ALA A 1 72 ? 17.645 3.242 -13.385 1.00 65.75 72 ALA A C 1
ATOM 577 O O . ALA A 1 72 ? 18.455 3.632 -12.556 1.00 65.75 72 ALA A O 1
ATOM 578 N N . ILE A 1 73 ? 17.528 1.950 -13.687 1.00 67.19 73 ILE A N 1
ATOM 579 C CA . ILE A 1 73 ? 18.269 0.874 -13.026 1.00 67.19 73 ILE A CA 1
ATOM 580 C C . ILE A 1 73 ? 19.717 0.749 -13.529 1.00 67.19 73 ILE A C 1
ATOM 582 O O . ILE A 1 73 ? 20.595 0.310 -12.780 1.00 67.19 73 ILE A O 1
ATOM 586 N N . THR A 1 74 ? 19.973 1.070 -14.800 1.00 63.94 74 THR A N 1
ATOM 587 C CA . THR A 1 74 ? 21.257 0.786 -15.464 1.00 63.94 74 THR A CA 1
ATOM 588 C C . THR A 1 74 ? 22.367 1.752 -15.047 1.00 63.94 74 THR A C 1
ATOM 590 O O . THR A 1 74 ? 23.532 1.353 -15.013 1.00 63.94 74 THR A O 1
ATOM 593 N N . HIS A 1 75 ? 22.045 3.007 -14.713 1.00 51.78 75 HIS A N 1
ATOM 594 C CA . HIS A 1 75 ? 23.065 4.062 -14.647 1.00 51.78 75 HIS A CA 1
ATOM 595 C C . HIS A 1 75 ? 23.481 4.549 -13.248 1.00 51.78 75 HIS A C 1
ATOM 597 O O . HIS A 1 75 ? 24.576 5.102 -13.147 1.00 51.78 75 HIS A O 1
ATOM 603 N N . LYS A 1 76 ? 22.692 4.304 -12.193 1.00 59.28 76 LYS A N 1
ATOM 604 C CA . LYS A 1 76 ? 22.956 4.414 -10.731 1.00 59.28 76 LYS A CA 1
ATOM 605 C C . LYS A 1 76 ? 21.581 4.456 -10.037 1.00 59.28 76 LYS A C 1
ATOM 607 O O . LYS A 1 76 ? 20.592 4.198 -10.705 1.00 59.28 76 LYS A O 1
ATOM 612 N N . ILE A 1 77 ? 21.511 4.703 -8.724 1.00 57.38 77 ILE A N 1
ATOM 613 C CA . ILE A 1 77 ? 20.244 4.993 -8.018 1.00 57.38 77 ILE A CA 1
ATOM 614 C C . ILE A 1 77 ? 19.444 6.008 -8.866 1.00 57.38 77 ILE A C 1
ATOM 616 O O . ILE A 1 77 ? 20.044 7.021 -9.243 1.00 57.38 77 ILE A O 1
ATOM 620 N N . PRO A 1 78 ? 18.173 5.725 -9.228 1.00 62.72 78 PRO A N 1
ATOM 621 C CA . PRO A 1 78 ? 17.325 6.662 -9.952 1.00 62.72 78 PRO A CA 1
ATOM 622 C C . PRO A 1 78 ? 17.311 7.995 -9.217 1.00 62.72 78 PRO A C 1
ATOM 624 O O . PRO A 1 78 ? 17.167 8.026 -7.998 1.00 62.72 78 PRO A O 1
ATOM 627 N N . THR A 1 79 ? 17.487 9.094 -9.943 1.00 63.34 79 THR A N 1
ATOM 628 C CA . THR A 1 79 ? 17.253 10.413 -9.357 1.00 63.34 79 THR A CA 1
ATOM 629 C C . THR A 1 79 ? 15.762 10.590 -9.105 1.00 63.34 79 THR A C 1
ATOM 631 O O . THR A 1 79 ? 14.944 9.993 -9.808 1.00 63.34 79 THR A O 1
ATOM 634 N N . GLN A 1 80 ? 15.419 11.451 -8.150 1.00 66.31 80 GLN A N 1
ATOM 635 C CA . GLN A 1 80 ? 14.040 11.837 -7.856 1.00 66.31 80 GLN A CA 1
ATOM 636 C C . GLN A 1 80 ? 13.255 12.212 -9.128 1.00 66.31 80 GLN A C 1
ATOM 638 O O . GLN A 1 80 ? 12.180 11.682 -9.385 1.00 66.31 80 GLN A O 1
ATOM 643 N N . GLU A 1 81 ? 13.883 12.984 -10.021 1.00 65.69 81 GLU A N 1
ATOM 644 C CA . GLU A 1 81 ? 13.321 13.352 -11.330 1.00 65.69 81 GLU A CA 1
ATOM 645 C C . GLU A 1 81 ? 12.893 12.141 -12.177 1.00 65.69 81 GLU A C 1
ATOM 647 O O . GLU A 1 81 ? 11.895 12.194 -12.887 1.00 65.69 81 GLU A O 1
ATOM 652 N N . THR A 1 82 ? 13.614 11.020 -12.091 1.00 68.12 82 THR A N 1
ATOM 653 C CA . THR A 1 82 ? 13.279 9.806 -12.850 1.00 68.12 82 THR A CA 1
ATOM 654 C C . THR A 1 82 ? 12.038 9.108 -12.286 1.00 68.12 82 THR A C 1
ATOM 656 O O . THR A 1 82 ? 11.255 8.529 -13.043 1.00 68.12 82 THR A O 1
ATOM 659 N N . ILE A 1 83 ? 11.852 9.143 -10.962 1.00 70.81 83 ILE A N 1
ATOM 660 C CA . ILE A 1 83 ? 10.652 8.619 -10.296 1.00 70.81 83 ILE A CA 1
ATOM 661 C C . ILE A 1 83 ? 9.448 9.503 -10.629 1.00 70.81 83 ILE A C 1
ATOM 663 O O . ILE A 1 83 ? 8.394 8.977 -10.991 1.00 70.81 83 ILE A O 1
ATOM 667 N N . ASP A 1 84 ? 9.632 10.823 -10.624 1.00 67.38 84 ASP A N 1
ATOM 668 C CA . ASP A 1 84 ? 8.597 11.787 -10.999 1.00 67.38 84 ASP A CA 1
ATOM 669 C C . ASP A 1 84 ? 8.192 11.654 -12.478 1.00 67.38 84 ASP A C 1
ATOM 671 O O . ASP A 1 84 ? 7.001 11.648 -12.795 1.00 67.38 84 ASP A O 1
ATOM 675 N N . ASP A 1 85 ? 9.152 11.451 -13.387 1.00 69.25 85 ASP A N 1
ATOM 676 C CA . ASP A 1 85 ? 8.894 11.195 -14.811 1.00 69.25 85 ASP A CA 1
ATOM 677 C C . ASP A 1 85 ? 8.092 9.901 -15.023 1.00 69.25 85 ASP A C 1
ATOM 679 O O . ASP A 1 85 ? 7.151 9.854 -15.825 1.00 69.25 85 ASP A O 1
ATOM 683 N N . LEU A 1 86 ? 8.432 8.836 -14.288 1.00 71.69 86 LEU A N 1
ATOM 684 C CA . LEU A 1 86 ? 7.696 7.570 -14.309 1.00 71.69 86 LEU A CA 1
ATOM 685 C C . LEU A 1 86 ? 6.279 7.733 -13.747 1.00 71.69 86 LEU A C 1
ATOM 687 O O . LEU A 1 86 ? 5.326 7.178 -14.301 1.00 71.69 86 LEU A O 1
ATOM 691 N N . TYR A 1 87 ? 6.130 8.511 -12.678 1.00 71.25 87 TYR A N 1
ATOM 692 C CA . TYR A 1 87 ? 4.843 8.815 -12.069 1.00 71.25 87 TYR A CA 1
ATOM 693 C C . TYR A 1 87 ? 3.951 9.637 -13.009 1.00 71.25 87 TYR A C 1
ATOM 695 O O . TYR A 1 87 ? 2.787 9.289 -13.229 1.00 71.25 87 TYR A O 1
ATOM 703 N N . TRP A 1 88 ? 4.505 10.669 -13.648 1.00 70.75 88 TRP A N 1
ATOM 704 C CA . TRP A 1 88 ? 3.813 11.449 -14.671 1.00 70.75 88 TRP A CA 1
ATOM 705 C C . TRP A 1 88 ? 3.398 10.578 -15.860 1.00 70.75 88 TRP A C 1
ATOM 707 O O . TRP A 1 88 ? 2.272 10.686 -16.355 1.00 70.75 88 TRP A O 1
ATOM 717 N N . LEU A 1 89 ? 4.270 9.665 -16.299 1.00 69.50 89 LEU A N 1
ATOM 718 C CA . LEU A 1 89 ? 3.951 8.742 -17.382 1.00 69.50 89 LEU A CA 1
ATOM 719 C C . LEU A 1 89 ? 2.788 7.816 -17.002 1.00 69.50 89 LEU A C 1
ATOM 721 O O . LEU A 1 89 ? 1.900 7.595 -17.826 1.00 69.50 89 LEU A O 1
ATOM 725 N N . CYS A 1 90 ? 2.742 7.334 -15.753 1.00 69.44 90 CYS A N 1
ATOM 726 C CA . CYS A 1 90 ? 1.588 6.607 -15.224 1.00 69.44 90 CYS A CA 1
ATOM 727 C C . CYS A 1 90 ? 0.319 7.452 -15.370 1.00 69.44 90 CYS A C 1
ATOM 729 O O . CYS A 1 90 ? -0.599 7.016 -16.061 1.00 69.44 90 CYS A O 1
ATOM 731 N N . GLN A 1 91 ? 0.305 8.680 -14.835 1.00 66.88 91 GLN A N 1
ATOM 732 C CA . GLN A 1 91 ?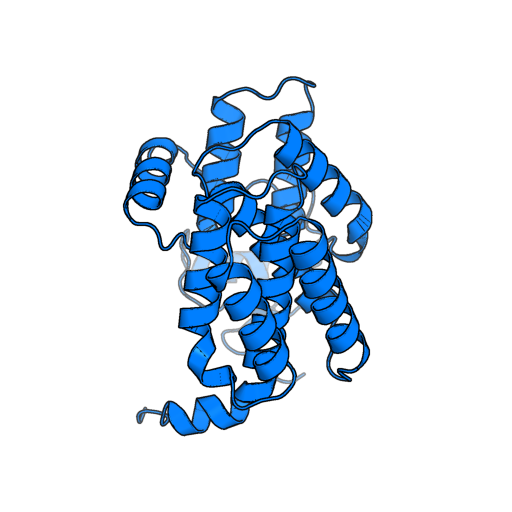 -0.847 9.592 -14.901 1.00 66.88 91 GLN A CA 1
ATOM 733 C C . GLN A 1 91 ? -1.319 9.887 -16.331 1.00 66.88 91 GLN A C 1
ATOM 735 O O . GLN A 1 91 ? -2.521 9.947 -16.600 1.00 66.88 91 GLN A O 1
ATOM 740 N N . LYS A 1 92 ? -0.390 10.068 -17.273 1.00 67.75 92 LYS A N 1
ATOM 741 C CA . LYS A 1 92 ? -0.722 10.331 -18.676 1.00 67.75 92 LYS A CA 1
ATOM 742 C C . LYS A 1 92 ? -1.526 9.186 -19.290 1.00 67.75 92 LYS A C 1
ATOM 744 O O . LYS A 1 92 ? -2.539 9.431 -19.938 1.00 67.75 92 LYS A O 1
ATOM 749 N N . TYR A 1 93 ? -1.0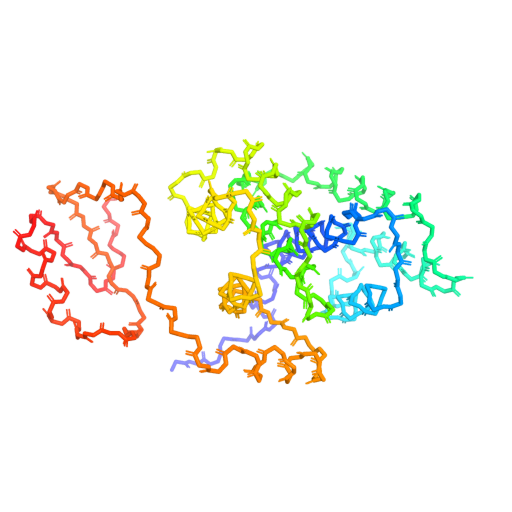99 7.946 -19.066 1.00 64.88 93 TYR A N 1
ATOM 750 C CA . TYR A 1 93 ? -1.775 6.771 -19.617 1.00 64.88 93 TYR A CA 1
ATOM 751 C C . TYR A 1 93 ? -3.033 6.364 -18.840 1.00 64.88 93 TYR A C 1
ATOM 753 O O . TYR A 1 93 ? -3.851 5.610 -19.369 1.00 64.88 93 TYR A O 1
ATOM 761 N N . GLU A 1 94 ? -3.228 6.899 -17.632 1.00 61.09 94 GLU A N 1
ATOM 762 C CA . GLU A 1 94 ? -4.496 6.776 -16.915 1.00 61.09 94 GLU A CA 1
ATOM 763 C C . GLU A 1 94 ? -5.619 7.571 -17.588 1.00 61.09 94 GLU A C 1
ATOM 765 O O . GLU A 1 94 ? -6.730 7.078 -17.765 1.00 61.09 94 GLU A O 1
ATOM 770 N N . ASN A 1 95 ? -5.318 8.790 -18.034 1.00 53.47 95 ASN A N 1
ATOM 771 C CA . ASN A 1 95 ? -6.323 9.687 -18.603 1.00 53.47 95 ASN A CA 1
ATOM 772 C C . ASN A 1 95 ? -6.810 9.270 -20.008 1.00 53.47 95 ASN A C 1
ATOM 774 O O . ASN A 1 95 ? -7.929 9.611 -20.388 1.00 53.47 95 ASN A O 1
ATOM 778 N N . ASP A 1 96 ? -6.014 8.508 -20.768 1.00 50.28 96 ASP A N 1
ATOM 779 C CA . ASP A 1 96 ? -6.361 8.060 -22.130 1.00 50.28 96 ASP A CA 1
ATOM 780 C C . ASP A 1 96 ? -7.200 6.760 -22.173 1.00 50.28 96 ASP A C 1
ATOM 782 O O . ASP A 1 96 ? -7.691 6.357 -23.234 1.00 50.28 96 ASP A O 1
ATOM 786 N N . ASN A 1 97 ? -7.400 6.075 -21.040 1.00 49.94 97 ASN A N 1
ATOM 787 C CA . ASN A 1 97 ? -8.073 4.776 -20.999 1.00 49.94 97 ASN A CA 1
ATOM 788 C C . ASN A 1 97 ? -9.578 4.919 -20.670 1.00 49.94 97 ASN A C 1
ATOM 790 O O . ASN A 1 97 ? -9.991 5.182 -19.547 1.00 49.94 97 ASN A O 1
ATOM 794 N N . TYR A 1 98 ? -10.442 4.647 -21.654 1.00 42.22 98 TYR A N 1
ATOM 795 C CA . TYR A 1 98 ? -11.915 4.776 -21.577 1.00 42.22 98 TYR A CA 1
ATOM 796 C C . TYR A 1 98 ? -12.617 3.828 -20.568 1.00 42.22 98 TYR A C 1
ATOM 798 O O . TYR A 1 98 ? -13.839 3.852 -20.437 1.00 42.22 98 TYR A O 1
ATOM 806 N N . TYR A 1 99 ? -11.864 2.956 -19.888 1.00 43.47 99 TYR A N 1
ATOM 807 C CA . TYR A 1 99 ? -12.353 1.928 -18.954 1.00 43.47 99 TYR A CA 1
ATOM 808 C C . TYR A 1 99 ? -11.916 2.185 -17.499 1.00 43.47 99 TYR A C 1
ATOM 810 O O . TYR A 1 99 ? -11.896 1.264 -16.684 1.00 43.47 99 TYR A O 1
ATOM 818 N N . TYR A 1 100 ? -11.586 3.437 -17.168 1.00 48.25 100 TYR A N 1
ATOM 819 C CA . TYR A 1 100 ? -11.292 3.875 -15.806 1.00 48.25 100 TYR A CA 1
ATOM 820 C C . TYR A 1 100 ? -12.553 3.865 -14.942 1.00 48.25 100 TYR A C 1
ATOM 822 O O . TYR A 1 100 ? -13.405 4.745 -15.038 1.00 48.25 100 TYR A O 1
ATOM 830 N N . ASN A 1 101 ? -12.664 2.883 -14.051 1.00 59.16 101 ASN A N 1
ATOM 831 C CA . ASN A 1 101 ? -13.452 3.080 -12.844 1.00 59.16 101 ASN A CA 1
ATOM 832 C C . ASN A 1 101 ? -12.496 3.659 -11.800 1.00 59.16 101 ASN A C 1
ATOM 834 O O . ASN A 1 101 ? -11.734 2.892 -11.216 1.00 59.16 101 ASN A O 1
ATOM 838 N N . GLY A 1 102 ? -12.507 4.986 -11.611 1.00 65.38 102 GLY A N 1
ATOM 839 C CA . GLY A 1 102 ? -11.583 5.695 -10.709 1.00 65.38 102 GLY A CA 1
ATOM 840 C C . GLY A 1 102 ? -11.463 5.019 -9.343 1.00 65.38 102 GLY A C 1
ATOM 841 O O . GLY A 1 102 ? -10.364 4.734 -8.893 1.00 65.38 102 GLY A O 1
ATOM 842 N N . VAL A 1 103 ? -12.587 4.545 -8.797 1.00 72.00 103 VAL A N 1
ATOM 843 C CA . VAL A 1 103 ? -12.624 3.776 -7.544 1.00 72.00 103 VAL A CA 1
ATOM 844 C C . VAL A 1 103 ? -11.731 2.530 -7.582 1.00 72.00 103 VAL A C 1
ATOM 846 O O . VAL A 1 103 ? -11.010 2.246 -6.634 1.00 72.00 103 VAL A O 1
ATOM 849 N N . THR A 1 104 ? -11.769 1.749 -8.666 1.00 72.12 104 THR A N 1
ATOM 850 C CA . THR A 1 104 ? -10.940 0.537 -8.783 1.00 72.12 104 THR A CA 1
ATOM 851 C C . THR A 1 104 ? -9.458 0.883 -8.890 1.00 72.12 104 THR A C 1
ATOM 853 O O . THR A 1 104 ? -8.638 0.177 -8.306 1.00 72.12 104 THR A O 1
ATOM 856 N N . SER A 1 105 ? -9.121 1.949 -9.615 1.00 74.31 105 SER A N 1
ATOM 857 C CA . SER A 1 105 ? -7.742 2.417 -9.761 1.00 74.31 105 SER A CA 1
ATOM 858 C C . SER A 1 105 ? -7.195 2.928 -8.432 1.00 74.31 105 SER A C 1
ATOM 860 O O . SER A 1 105 ? -6.122 2.504 -8.016 1.00 74.31 105 SER A O 1
ATOM 862 N N . ASP A 1 106 ? -7.957 3.742 -7.709 1.00 79.88 106 ASP A N 1
ATOM 863 C CA . ASP A 1 106 ? -7.497 4.325 -6.450 1.00 79.88 106 ASP A CA 1
ATOM 864 C C . ASP A 1 106 ? -7.410 3.277 -5.329 1.00 79.88 106 ASP A C 1
ATOM 866 O O . ASP A 1 106 ? -6.482 3.308 -4.527 1.00 79.88 106 ASP A O 1
ATOM 870 N N . LEU A 1 107 ? -8.275 2.254 -5.330 1.00 81.12 107 LEU A N 1
ATOM 871 C CA . LEU A 1 107 ? -8.108 1.088 -4.448 1.00 81.12 107 LEU A CA 1
ATOM 872 C C . LEU A 1 107 ? -6.839 0.283 -4.771 1.00 81.12 107 LEU A C 1
ATOM 874 O O . LEU A 1 107 ? -6.211 -0.276 -3.871 1.00 81.12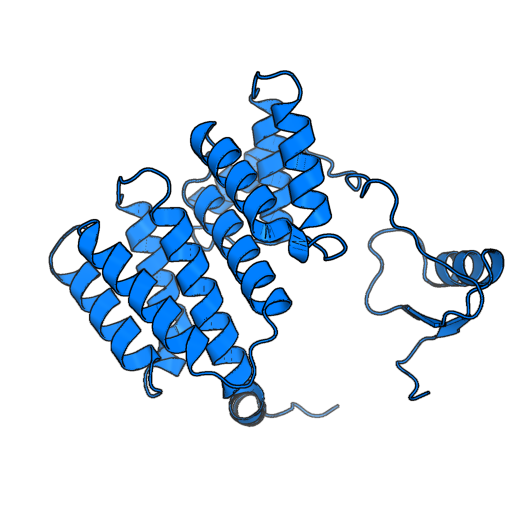 107 LEU A O 1
ATOM 878 N N . GLN A 1 108 ? -6.448 0.201 -6.045 1.00 80.25 108 GLN A N 1
ATOM 879 C CA . GLN A 1 108 ? -5.188 -0.437 -6.438 1.00 80.25 108 GLN A CA 1
ATOM 880 C C . GLN A 1 108 ? -3.978 0.426 -6.070 1.00 80.25 108 GLN A C 1
ATOM 882 O O . GLN A 1 108 ? -2.949 -0.126 -5.684 1.00 80.25 108 GLN A O 1
ATOM 887 N N . ILE A 1 109 ? -4.109 1.754 -6.142 1.00 83.62 109 ILE A N 1
ATOM 888 C CA . ILE A 1 109 ? -3.100 2.699 -5.653 1.00 83.62 109 ILE A CA 1
ATOM 889 C C . ILE A 1 109 ? -2.925 2.522 -4.146 1.00 83.62 109 ILE A C 1
ATOM 891 O O . ILE A 1 109 ? -1.797 2.328 -3.711 1.00 83.62 109 ILE A O 1
ATOM 895 N N . LEU A 1 110 ? -4.014 2.460 -3.374 1.00 87.31 110 LEU A N 1
ATOM 896 C CA . LEU A 1 110 ? -3.970 2.179 -1.937 1.00 87.31 110 LEU A CA 1
ATOM 897 C C . LEU A 1 110 ? -3.247 0.860 -1.633 1.00 87.31 110 LEU A C 1
ATOM 899 O O . LEU A 1 110 ? -2.391 0.805 -0.756 1.00 87.31 110 LEU A O 1
ATOM 903 N N . GLN A 1 111 ? -3.540 -0.202 -2.392 1.00 84.81 111 GLN A N 1
ATOM 904 C CA . GLN A 1 111 ? -2.823 -1.470 -2.247 1.00 84.81 111 GLN A CA 1
ATOM 905 C C . GLN A 1 111 ? -1.319 -1.320 -2.536 1.00 84.81 111 GLN A C 1
ATOM 907 O O . GLN A 1 111 ? -0.504 -1.959 -1.872 1.00 84.81 111 GLN A O 1
ATOM 912 N N . GLY A 1 112 ? -0.949 -0.502 -3.524 1.00 82.75 112 GLY A N 1
ATOM 913 C CA . GLY A 1 112 ? 0.444 -0.188 -3.837 1.00 82.75 112 GLY A CA 1
ATOM 914 C C . GLY A 1 112 ? 1.127 0.643 -2.750 1.00 82.75 112 GLY A C 1
ATOM 915 O O . GLY A 1 112 ? 2.260 0.335 -2.406 1.00 82.75 112 GLY A O 1
ATOM 916 N N . ILE A 1 113 ? 0.423 1.606 -2.152 1.00 87.62 113 ILE A N 1
ATOM 917 C CA . ILE A 1 113 ? 0.905 2.395 -1.010 1.00 87.62 113 ILE A CA 1
ATOM 918 C C . ILE A 1 113 ? 1.230 1.472 0.167 1.00 87.62 113 ILE A C 1
ATOM 920 O O . ILE A 1 113 ? 2.342 1.504 0.683 1.00 87.62 113 ILE A O 1
ATOM 924 N N . CYS A 1 114 ? 0.314 0.570 0.534 1.00 88.06 114 CYS A N 1
ATOM 925 C CA . CYS A 1 114 ? 0.578 -0.417 1.584 1.00 88.06 114 CYS A CA 1
ATOM 926 C C . CYS A 1 114 ? 1.743 -1.355 1.241 1.00 88.06 114 CYS A C 1
ATOM 928 O O . CYS A 1 114 ? 2.396 -1.868 2.144 1.00 88.06 114 CYS A O 1
ATOM 930 N N . HIS A 1 115 ? 1.973 -1.634 -0.048 1.00 85.00 115 HIS A N 1
ATOM 931 C CA . HIS A 1 115 ? 3.113 -2.440 -0.490 1.00 85.00 115 HIS A CA 1
ATOM 932 C C . HIS A 1 115 ? 4.429 -1.684 -0.297 1.00 85.00 115 HIS A C 1
ATOM 934 O O . HIS A 1 115 ? 5.346 -2.250 0.286 1.00 85.00 115 HIS A O 1
ATOM 940 N N . GLY A 1 116 ? 4.474 -0.408 -0.692 1.00 83.94 116 GLY A N 1
ATOM 941 C CA . GLY A 1 116 ? 5.627 0.473 -0.497 1.00 83.94 116 GLY A CA 1
ATOM 942 C C . GLY A 1 116 ? 6.010 0.630 0.973 1.00 83.94 116 GLY A C 1
ATOM 943 O O . GLY A 1 116 ? 7.149 0.354 1.318 1.00 83.94 116 GLY A O 1
ATOM 944 N N . ILE A 1 117 ? 5.041 0.937 1.842 1.00 88.19 117 ILE A N 1
ATOM 945 C CA . ILE A 1 117 ? 5.263 1.092 3.296 1.00 88.19 117 ILE A CA 1
ATOM 946 C C . ILE A 1 117 ? 5.771 -0.208 3.951 1.00 88.19 117 ILE A C 1
ATOM 948 O O . ILE A 1 117 ? 6.431 -0.194 4.977 1.00 88.19 117 ILE A O 1
ATOM 952 N N . LEU A 1 118 ? 5.447 -1.377 3.391 1.00 87.25 118 LEU A N 1
ATOM 953 C CA . LEU A 1 118 ? 5.938 -2.659 3.909 1.00 87.25 118 LEU A CA 1
ATOM 954 C C . LEU A 1 118 ? 7.254 -3.119 3.272 1.00 87.25 118 LEU A C 1
ATOM 956 O O . LEU A 1 118 ? 7.746 -4.194 3.629 1.00 87.25 118 LEU A O 1
ATOM 960 N N . ALA A 1 119 ? 7.789 -2.381 2.299 1.00 83.12 119 ALA A N 1
ATOM 961 C CA . ALA A 1 119 ? 8.867 -2.861 1.446 1.00 83.12 119 ALA A CA 1
ATOM 962 C C . ALA A 1 119 ? 10.182 -3.078 2.203 1.00 83.12 119 ALA A C 1
ATOM 964 O O . ALA A 1 119 ? 10.935 -3.970 1.823 1.00 83.12 119 ALA A O 1
ATOM 965 N N . ASP A 1 120 ? 10.447 -2.321 3.267 1.00 81.62 120 ASP A N 1
ATOM 966 C CA . ASP A 1 120 ? 11.624 -2.444 4.141 1.00 81.62 120 ASP A CA 1
ATOM 967 C C . ASP A 1 120 ? 11.333 -3.210 5.457 1.00 81.62 120 ASP A C 1
ATOM 969 O O . ASP A 1 120 ? 12.246 -3.610 6.194 1.00 81.62 120 ASP A O 1
ATOM 973 N N . GLY A 1 121 ? 10.053 -3.484 5.723 1.00 82.31 121 GLY A N 1
ATOM 974 C CA . GLY A 1 121 ? 9.565 -4.165 6.916 1.00 82.31 121 GLY A CA 1
ATOM 975 C C . GLY A 1 121 ? 9.604 -3.317 8.189 1.00 82.31 121 GLY A C 1
ATOM 976 O O . GLY A 1 121 ? 9.637 -3.904 9.278 1.00 82.31 121 GLY A O 1
ATOM 977 N N . GLU A 1 122 ? 9.635 -1.987 8.074 1.00 85.25 122 GLU A N 1
ATOM 978 C CA . GLU A 1 122 ? 9.527 -1.033 9.181 1.00 85.25 122 GLU A CA 1
ATOM 979 C C . GLU A 1 122 ? 8.516 0.059 8.818 1.00 85.25 122 GLU A C 1
ATOM 981 O O . GLU A 1 122 ? 8.553 0.594 7.729 1.00 85.25 122 GLU A O 1
ATOM 986 N N . ILE A 1 123 ? 7.594 0.393 9.726 1.00 87.94 123 ILE A N 1
ATOM 987 C CA . ILE A 1 123 ? 6.622 1.472 9.488 1.00 87.94 123 ILE A CA 1
ATOM 988 C C . ILE A 1 123 ? 7.014 2.666 10.344 1.00 87.94 123 ILE A C 1
ATOM 990 O O . ILE A 1 123 ? 7.032 2.555 11.573 1.00 87.94 123 ILE A O 1
ATOM 994 N N . ASN A 1 124 ? 7.282 3.812 9.732 1.00 87.88 124 ASN A N 1
ATOM 995 C CA . ASN A 1 124 ? 7.671 5.039 10.421 1.00 87.88 124 ASN A CA 1
ATOM 996 C C . ASN A 1 124 ? 6.517 6.062 10.525 1.00 87.88 124 ASN A C 1
ATOM 998 O O . ASN A 1 124 ? 5.458 5.925 9.915 1.00 87.88 124 ASN A O 1
ATOM 1002 N N . ASP A 1 125 ? 6.696 7.096 11.355 1.00 88.25 125 ASP A N 1
ATOM 1003 C CA . ASP A 1 125 ? 5.639 8.092 11.611 1.00 88.25 125 ASP A CA 1
ATOM 1004 C C . ASP A 1 125 ? 5.286 8.899 10.375 1.00 88.25 125 ASP A C 1
ATOM 1006 O O . ASP A 1 125 ? 4.127 9.265 10.180 1.00 88.25 125 ASP A O 1
ATOM 1010 N N . LYS A 1 126 ? 6.286 9.200 9.549 1.00 86.62 126 LYS A N 1
ATOM 1011 C CA . LYS A 1 126 ? 6.098 10.005 8.353 1.00 86.62 126 LYS A CA 1
ATOM 1012 C C . LYS A 1 126 ? 5.188 9.271 7.367 1.00 86.62 126 LYS A C 1
ATOM 1014 O O . LYS A 1 126 ? 4.205 9.850 6.930 1.00 86.62 126 LYS A O 1
ATOM 1019 N N . GLU A 1 127 ? 5.426 7.981 7.139 1.00 88.81 127 GLU A N 1
ATOM 1020 C CA . GLU A 1 127 ? 4.581 7.133 6.287 1.00 88.81 127 GLU A CA 1
ATOM 1021 C C . GLU A 1 127 ? 3.131 7.057 6.768 1.00 88.81 127 GLU A C 1
ATOM 1023 O O . GLU A 1 127 ? 2.205 7.088 5.960 1.00 88.81 127 GLU A O 1
ATOM 1028 N N . ILE A 1 128 ? 2.912 6.972 8.084 1.00 89.69 128 ILE A N 1
ATOM 1029 C CA . ILE A 1 128 ? 1.560 6.922 8.656 1.00 89.69 128 ILE A CA 1
ATOM 1030 C C . ILE A 1 128 ? 0.835 8.260 8.443 1.00 89.69 128 ILE A C 1
ATOM 1032 O O . ILE A 1 128 ? -0.347 8.262 8.092 1.00 89.69 128 ILE A O 1
ATOM 1036 N N . ASN A 1 129 ? 1.532 9.388 8.613 1.00 87.44 129 ASN A N 1
ATOM 1037 C CA . ASN A 1 129 ? 0.969 10.718 8.362 1.00 87.44 129 ASN A CA 1
ATOM 1038 C C . ASN A 1 129 ? 0.697 10.953 6.866 1.00 87.44 129 ASN A C 1
ATOM 1040 O O . ASN A 1 129 ? -0.374 11.442 6.509 1.00 87.44 129 ASN A O 1
ATOM 1044 N N . ASP A 1 130 ? 1.615 10.556 5.987 1.00 87.94 130 ASP A N 1
ATOM 1045 C CA . ASP A 1 130 ? 1.445 10.704 4.540 1.00 87.94 130 ASP A CA 1
ATOM 1046 C C . ASP A 1 130 ? 0.313 9.794 4.022 1.00 87.94 130 ASP A C 1
ATOM 1048 O O . ASP A 1 130 ? -0.499 10.202 3.186 1.00 87.94 130 ASP A O 1
ATOM 1052 N N . LEU A 1 131 ? 0.176 8.586 4.585 1.00 91.50 131 LEU A N 1
ATOM 1053 C CA . LEU A 1 131 ? -0.969 7.713 4.334 1.00 91.50 131 LEU A CA 1
ATOM 1054 C C . LEU A 1 131 ? -2.277 8.345 4.824 1.00 91.50 131 LEU A C 1
ATOM 1056 O O . LEU A 1 131 ? -3.277 8.271 4.112 1.00 91.50 131 LEU A O 1
ATOM 1060 N N . GLN A 1 132 ? -2.299 8.972 6.006 1.00 91.44 132 GLN A N 1
ATOM 1061 C CA . GLN A 1 132 ? -3.478 9.702 6.484 1.00 91.44 132 GLN A CA 1
ATOM 1062 C C . GLN A 1 132 ? -3.877 10.797 5.490 1.00 91.44 132 GLN A C 1
ATOM 1064 O O . GLN A 1 132 ? -5.044 10.857 5.101 1.00 91.44 132 GLN A O 1
ATOM 1069 N N . GLN A 1 133 ? -2.925 11.621 5.048 1.00 89.00 133 GLN A N 1
ATOM 1070 C CA . GLN A 1 133 ? -3.195 12.682 4.080 1.00 89.00 133 GLN A CA 1
ATOM 1071 C C . GLN A 1 133 ? -3.760 12.107 2.777 1.00 89.00 133 GLN A C 1
ATOM 1073 O O . GLN A 1 133 ? -4.782 12.583 2.282 1.00 89.00 133 GLN A O 1
ATOM 1078 N N . TRP A 1 134 ? -3.160 11.036 2.252 1.00 92.19 134 TRP A N 1
ATOM 1079 C CA . TRP A 1 134 ? -3.674 10.381 1.052 1.00 92.19 134 TRP A CA 1
ATOM 1080 C C . TRP A 1 134 ? -5.102 9.861 1.258 1.00 92.19 134 TRP A C 1
ATOM 1082 O O . TRP A 1 134 ? -5.956 10.019 0.386 1.00 92.19 134 TRP A O 1
ATOM 1092 N N . LEU A 1 135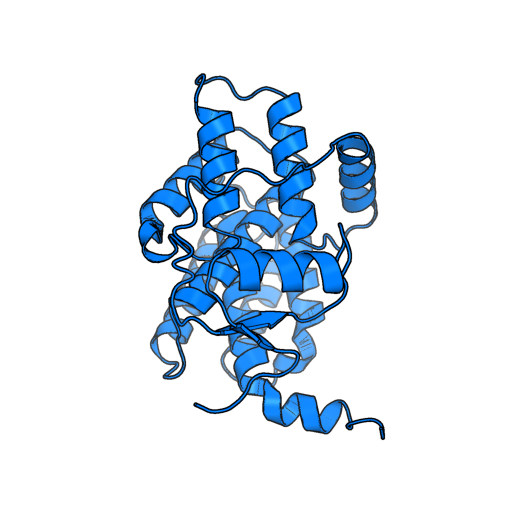 ? -5.404 9.267 2.416 1.00 88.75 135 LEU A N 1
ATOM 1093 C CA . LEU A 1 135 ? -6.754 8.802 2.730 1.00 88.75 135 LEU A CA 1
ATOM 1094 C C . LEU A 1 135 ? -7.753 9.968 2.764 1.00 88.75 135 LEU A C 1
ATOM 1096 O O . LEU A 1 135 ? -8.852 9.817 2.235 1.00 88.75 135 LEU A O 1
ATOM 1100 N N . GLU A 1 136 ? -7.389 11.118 3.332 1.00 88.31 136 GLU A N 1
ATOM 1101 C CA . GLU A 1 136 ? -8.225 12.330 3.359 1.00 88.31 136 GLU A CA 1
ATOM 1102 C C . GLU A 1 136 ? -8.463 12.921 1.961 1.00 88.31 136 GLU A C 1
ATOM 1104 O O . GLU A 1 136 ? -9.571 13.352 1.646 1.00 88.31 136 GLU A O 1
ATOM 1109 N N . GLU A 1 137 ? -7.463 12.888 1.082 1.00 86.12 137 GLU A N 1
ATOM 1110 C CA . GLU A 1 137 ? -7.600 13.349 -0.307 1.00 86.12 137 GLU A CA 1
ATOM 1111 C C . GLU A 1 137 ? -8.474 12.412 -1.163 1.00 86.12 137 GLU A C 1
ATOM 1113 O O . GLU A 1 137 ? -9.017 12.830 -2.187 1.00 86.12 137 GLU A O 1
ATOM 1118 N N . ASN A 1 138 ? -8.653 11.158 -0.731 1.00 86.44 138 ASN A N 1
ATOM 1119 C CA . ASN A 1 138 ? -9.364 10.106 -1.462 1.00 86.44 138 ASN A CA 1
ATOM 1120 C C . ASN A 1 138 ? -10.659 9.650 -0.755 1.00 86.44 138 ASN A C 1
ATOM 1122 O O . ASN A 1 138 ? -11.042 8.480 -0.815 1.00 86.44 138 ASN A O 1
ATOM 1126 N N . GLU A 1 139 ? -11.379 10.571 -0.103 1.00 84.44 139 GLU A N 1
ATOM 1127 C CA . GLU A 1 139 ? -12.653 10.292 0.590 1.00 84.44 139 GLU A CA 1
ATOM 1128 C C . GLU A 1 139 ? -13.770 9.731 -0.308 1.00 84.44 139 GLU A C 1
ATOM 1130 O O . GLU A 1 139 ? -14.739 9.151 0.190 1.00 84.44 139 GLU A O 1
ATOM 1135 N N . HIS A 1 140 ? -13.666 9.841 -1.634 1.00 78.88 140 HIS A N 1
ATOM 1136 C CA . HIS A 1 140 ? -14.602 9.182 -2.556 1.00 78.88 140 HIS A CA 1
ATOM 1137 C C . HIS A 1 140 ? -14.542 7.648 -2.483 1.00 78.88 140 HIS A C 1
ATOM 1139 O O . HIS A 1 140 ? -15.444 6.983 -2.998 1.00 78.88 140 HIS A O 1
ATOM 1145 N N . LEU A 1 141 ? -13.512 7.090 -1.839 1.00 80.31 141 LEU A N 1
ATOM 1146 C CA . LEU A 1 141 ? -13.360 5.662 -1.563 1.00 80.31 141 LEU A CA 1
ATOM 1147 C C . LEU A 1 141 ? -14.046 5.203 -0.273 1.00 80.31 141 LEU A C 1
ATOM 1149 O O . LEU A 1 141 ? -14.045 4.006 0.015 1.00 80.31 141 LEU A O 1
ATOM 1153 N N . ASN A 1 142 ? -14.678 6.112 0.473 1.00 75.31 142 ASN A N 1
ATOM 1154 C CA . ASN A 1 142 ? -15.525 5.737 1.601 1.00 75.31 142 ASN A CA 1
ATOM 1155 C C . ASN A 1 142 ? -16.582 4.706 1.158 1.00 75.31 142 ASN A C 1
ATOM 1157 O O . ASN A 1 142 ? -17.194 4.837 0.097 1.00 75.31 142 ASN A O 1
ATOM 1161 N N . SER A 1 143 ? -16.869 3.724 2.012 1.00 71.88 143 SER A N 1
ATOM 1162 C CA . SER A 1 143 ? -17.725 2.552 1.738 1.00 71.88 143 SER A CA 1
ATOM 1163 C C . SER A 1 143 ? -17.092 1.461 0.864 1.00 71.88 143 SER A C 1
ATOM 1165 O O . SER A 1 143 ? -17.779 0.491 0.519 1.00 71.88 143 SER A O 1
ATOM 1167 N N . TYR A 1 144 ? -15.814 1.588 0.488 1.00 72.12 144 TYR A N 1
ATOM 1168 C CA . TYR A 1 144 ? -15.087 0.545 -0.229 1.00 72.12 144 TYR A CA 1
ATOM 1169 C C . TYR A 1 144 ? -14.045 -0.132 0.661 1.00 72.12 144 TYR A C 1
ATOM 1171 O O . TYR A 1 144 ? -13.204 0.489 1.301 1.00 72.12 144 TYR A O 1
ATOM 1179 N N . TYR A 1 145 ? -14.048 -1.461 0.634 1.00 73.06 145 TYR A N 1
ATOM 1180 C CA . TYR A 1 145 ? -13.006 -2.268 1.256 1.00 73.06 145 TYR A CA 1
ATOM 1181 C C . TYR A 1 145 ? -11.775 -2.382 0.330 1.00 73.06 145 TYR A C 1
ATOM 1183 O O . TYR A 1 145 ? -11.964 -2.628 -0.866 1.00 73.06 145 TYR A O 1
ATOM 1191 N N . PRO A 1 146 ? -10.527 -2.280 0.837 1.00 79.94 146 PRO A N 1
ATOM 1192 C CA . PRO A 1 146 ? -10.141 -2.157 2.250 1.00 79.94 146 PRO A CA 1
ATOM 1193 C C . PRO A 1 146 ? -9.969 -0.712 2.753 1.00 79.94 146 PRO A C 1
ATOM 1195 O O . PRO A 1 146 ? -9.494 -0.533 3.871 1.00 79.94 146 PRO A O 1
ATOM 1198 N N . TYR A 1 147 ? -10.333 0.307 1.964 1.00 84.69 147 TYR A N 1
ATOM 1199 C CA . TYR A 1 147 ? -10.119 1.717 2.312 1.00 84.69 147 TYR A CA 1
ATOM 1200 C C . TYR A 1 147 ? -10.689 2.085 3.687 1.00 84.69 147 TYR A C 1
ATOM 1202 O O . TYR A 1 147 ? -9.950 2.612 4.515 1.00 84.69 147 TYR A O 1
ATOM 1210 N N . ASP A 1 148 ? -11.950 1.746 3.972 1.00 79.50 148 ASP A N 1
ATOM 1211 C CA . ASP A 1 148 ? -12.584 2.130 5.244 1.00 79.50 148 ASP A CA 1
ATOM 1212 C C . ASP A 1 148 ? -11.848 1.572 6.469 1.00 79.50 148 ASP A C 1
ATOM 1214 O O . ASP A 1 148 ? -11.727 2.226 7.505 1.00 79.50 148 ASP A O 1
ATOM 1218 N N . GLU A 1 149 ? -11.335 0.354 6.343 1.00 82.12 149 GLU A N 1
ATOM 1219 C CA . GLU A 1 149 ? -10.654 -0.339 7.425 1.00 82.12 149 GLU A CA 1
ATOM 1220 C C . GLU A 1 149 ? -9.264 0.239 7.672 1.00 82.12 149 GLU A C 1
ATOM 1222 O O . GLU A 1 149 ? -8.882 0.459 8.820 1.00 82.12 149 GLU A O 1
ATOM 1227 N N . ILE A 1 150 ? -8.527 0.523 6.593 1.00 87.56 150 ILE A N 1
ATOM 1228 C CA . ILE A 1 150 ? -7.220 1.177 6.671 1.00 87.56 150 ILE A CA 1
ATOM 1229 C C . ILE A 1 150 ? -7.390 2.574 7.261 1.00 87.56 150 ILE A C 1
ATOM 1231 O O . ILE A 1 150 ? -6.660 2.941 8.176 1.00 87.56 150 ILE A O 1
ATOM 1235 N N . ARG A 1 151 ? -8.399 3.324 6.810 1.00 87.38 151 ARG A N 1
ATOM 1236 C CA . ARG A 1 151 ? -8.711 4.647 7.350 1.00 87.38 151 ARG A CA 1
ATOM 1237 C C . ARG A 1 151 ? -9.058 4.589 8.828 1.00 87.38 151 ARG A C 1
ATOM 1239 O O . ARG A 1 151 ? -8.524 5.376 9.601 1.00 87.38 151 ARG A O 1
ATOM 1246 N N . SER A 1 152 ? -9.903 3.647 9.244 1.00 85.00 152 SER A N 1
ATOM 1247 C CA . SER A 1 152 ? -10.227 3.472 10.662 1.00 85.00 152 SER A CA 1
ATOM 1248 C C . SER A 1 152 ? -8.995 3.113 11.494 1.00 85.00 152 SER A C 1
ATOM 1250 O O . SER A 1 152 ? -8.864 3.597 12.616 1.00 85.00 152 SER A O 1
ATOM 1252 N N . LEU A 1 153 ? -8.105 2.273 10.961 1.00 86.50 153 LEU A N 1
ATOM 1253 C CA . LEU A 1 153 ? -6.889 1.865 11.652 1.00 86.50 153 LEU A CA 1
ATOM 1254 C C . LEU A 1 153 ? -5.914 3.033 11.809 1.00 86.50 153 LEU A C 1
ATOM 1256 O O . LEU A 1 153 ? -5.498 3.327 12.926 1.00 86.50 153 LEU A O 1
ATOM 1260 N N . VAL A 1 154 ? -5.621 3.748 10.723 1.00 87.69 154 VAL A N 1
ATOM 1261 C CA . VAL A 1 154 ? -4.732 4.920 10.730 1.00 87.69 154 VAL A CA 1
ATOM 1262 C C . VAL A 1 154 ? -5.265 6.006 11.667 1.00 87.69 154 VAL A C 1
ATOM 1264 O O . VAL A 1 154 ? -4.516 6.528 12.487 1.00 87.69 154 VAL A O 1
ATOM 1267 N N . LEU A 1 155 ? -6.572 6.291 11.633 1.00 86.75 155 LEU A N 1
ATOM 1268 C CA . LEU A 1 155 ? -7.185 7.254 12.553 1.00 86.75 155 LEU A CA 1
ATOM 1269 C C . LEU A 1 155 ? -7.082 6.822 14.020 1.00 86.75 155 LEU A C 1
ATOM 1271 O O . LEU A 1 155 ? -6.952 7.681 14.887 1.00 86.75 155 LEU A O 1
ATOM 1275 N N . SER A 1 156 ? -7.154 5.518 14.308 1.00 84.50 156 SER A N 1
ATOM 1276 C CA . SER A 1 156 ? -7.004 5.018 15.678 1.00 84.50 156 SER A CA 1
ATOM 1277 C C . SER A 1 156 ? -5.576 5.191 16.199 1.00 84.50 156 SER A C 1
ATOM 1279 O O . SER A 1 156 ? -5.414 5.730 17.290 1.00 84.50 156 SER A O 1
ATOM 1281 N N . VAL A 1 157 ? -4.577 4.855 15.377 1.00 85.50 157 VAL A N 1
ATOM 1282 C CA . VAL A 1 157 ? -3.143 4.984 15.692 1.00 85.50 157 VAL A CA 1
ATOM 1283 C C . VAL A 1 157 ? -2.713 6.446 15.848 1.00 85.50 157 VAL A C 1
ATOM 1285 O O . VAL A 1 157 ? -1.843 6.779 16.636 1.00 85.50 157 VAL A O 1
ATOM 1288 N N . LEU A 1 158 ? -3.345 7.371 15.124 1.00 85.12 158 LEU A N 1
ATOM 1289 C CA . LEU A 1 158 ? -3.030 8.800 15.233 1.00 85.12 158 LEU A CA 1
ATOM 1290 C C . LEU A 1 158 ? -3.844 9.531 16.314 1.00 85.12 158 LEU A C 1
ATOM 1292 O O . LEU A 1 158 ? -3.632 10.725 16.551 1.00 85.12 158 LEU A O 1
ATOM 1296 N N . SER A 1 159 ? -4.790 8.850 16.969 1.00 82.69 159 SER A N 1
ATOM 1297 C CA . SER A 1 159 ? -5.786 9.496 17.834 1.00 82.69 159 SER A CA 1
ATOM 1298 C C . SER A 1 159 ? -5.198 10.113 19.107 1.00 82.69 159 SER A C 1
ATOM 1300 O O . SER A 1 159 ? -5.669 11.161 19.561 1.00 82.69 159 SER A O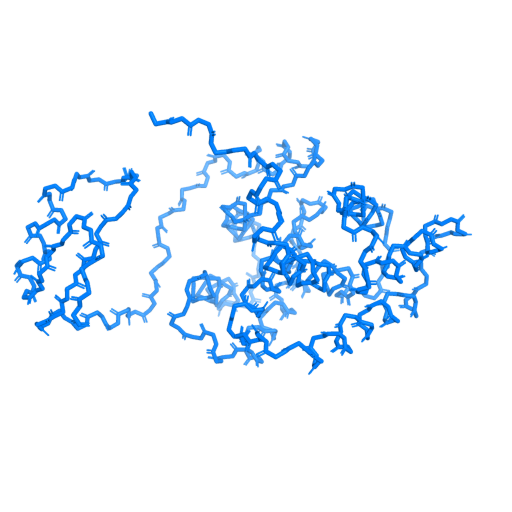 1
ATOM 1302 N N . ASP A 1 160 ? -4.155 9.506 19.669 1.00 79.12 160 ASP A N 1
ATOM 1303 C CA . ASP A 1 160 ? -3.496 9.946 20.900 1.00 79.12 160 ASP A CA 1
ATOM 1304 C C . ASP A 1 160 ? -2.258 10.837 20.643 1.00 79.12 160 ASP A C 1
ATOM 1306 O O . ASP A 1 160 ? -1.637 11.345 21.585 1.00 79.12 160 ASP A O 1
ATOM 1310 N N . LYS A 1 161 ? -1.960 11.095 19.356 1.00 77.12 161 LYS A N 1
ATOM 1311 C CA . LYS A 1 161 ? -0.804 11.843 18.834 1.00 77.12 161 LYS A CA 1
ATOM 1312 C C . LYS A 1 161 ? 0.557 11.228 19.177 1.00 77.12 161 LYS A C 1
ATOM 1314 O O . LYS A 1 161 ? 1.561 11.950 19.162 1.00 77.12 161 LYS A O 1
ATOM 1319 N N . LYS A 1 162 ? 0.612 9.937 19.503 1.00 83.06 162 LYS A N 1
ATOM 1320 C CA . LYS A 1 162 ? 1.846 9.209 19.792 1.00 83.06 162 LYS A CA 1
ATOM 1321 C C . LYS A 1 162 ? 1.772 7.803 19.217 1.00 83.06 162 LYS A C 1
ATOM 1323 O O . LYS A 1 162 ? 1.218 6.919 19.836 1.00 83.06 162 LYS A O 1
ATOM 1328 N N . ILE A 1 163 ? 2.458 7.603 18.101 1.00 84.88 163 ILE A N 1
ATOM 1329 C CA . ILE A 1 163 ? 2.546 6.290 17.471 1.00 84.88 163 ILE A CA 1
ATOM 1330 C C . ILE A 1 163 ? 3.527 5.418 18.261 1.00 84.88 163 ILE A C 1
ATOM 1332 O O . ILE A 1 163 ? 4.730 5.712 18.294 1.00 84.88 163 ILE A O 1
ATOM 1336 N N . ASP A 1 164 ? 3.029 4.352 18.883 1.00 86.38 164 ASP A N 1
ATOM 1337 C CA . ASP A 1 164 ? 3.860 3.377 19.596 1.00 86.38 164 ASP A CA 1
ATOM 1338 C C . ASP A 1 164 ? 4.208 2.130 18.757 1.00 86.38 164 ASP A C 1
ATOM 1340 O O . ASP A 1 164 ? 3.705 1.909 17.651 1.00 86.38 164 ASP A O 1
ATOM 1344 N N . ASP A 1 165 ? 5.142 1.316 19.258 1.00 85.38 165 ASP A N 1
ATOM 1345 C CA . ASP A 1 165 ? 5.616 0.126 18.543 1.00 85.38 165 ASP A CA 1
ATOM 1346 C C . ASP A 1 165 ? 4.532 -0.962 18.420 1.00 85.38 165 ASP A C 1
ATOM 1348 O O . ASP A 1 165 ? 4.538 -1.726 17.452 1.00 85.38 165 ASP A O 1
ATOM 1352 N N . GLU A 1 166 ? 3.581 -1.036 19.358 1.00 83.75 166 GLU A N 1
ATOM 1353 C CA . GLU A 1 166 ? 2.470 -1.991 19.291 1.00 83.75 166 GLU A CA 1
ATOM 1354 C C . GLU A 1 166 ? 1.506 -1.601 18.160 1.00 83.75 166 GLU A C 1
ATOM 1356 O O . GLU A 1 166 ? 1.100 -2.450 17.363 1.00 83.75 166 GLU A O 1
ATOM 1361 N N . GLU A 1 167 ? 1.205 -0.311 18.021 1.00 85.56 167 GLU A N 1
ATOM 1362 C CA . GLU A 1 167 ? 0.375 0.246 16.953 1.00 85.56 167 GLU A CA 1
ATOM 1363 C C . GLU A 1 167 ? 0.981 0.040 15.560 1.00 85.56 167 GLU A C 1
ATOM 1365 O O . GLU A 1 167 ? 0.276 -0.380 14.632 1.00 85.56 167 GLU A O 1
ATOM 1370 N N . ARG A 1 168 ? 2.298 0.245 15.410 1.00 88.44 168 ARG A N 1
ATOM 1371 C CA . ARG A 1 168 ? 3.022 -0.069 14.161 1.00 88.44 168 ARG A CA 1
ATOM 1372 C C . ARG A 1 168 ? 2.888 -1.538 13.793 1.00 88.44 168 ARG A C 1
ATOM 1374 O O . ARG A 1 168 ? 2.622 -1.875 12.639 1.00 88.44 168 ARG A O 1
ATOM 1381 N N . VAL A 1 169 ? 3.047 -2.423 14.774 1.00 87.19 169 VAL A N 1
ATOM 1382 C CA . VAL A 1 169 ? 2.942 -3.871 14.576 1.00 87.19 169 VAL A CA 1
ATOM 1383 C C . VAL A 1 169 ? 1.516 -4.272 14.170 1.00 87.19 169 VAL A C 1
ATOM 1385 O O . VAL A 1 169 ? 1.346 -5.136 13.303 1.00 87.19 169 VAL A O 1
ATOM 1388 N N . VAL A 1 170 ? 0.483 -3.611 14.707 1.00 85.69 170 VAL A N 1
ATOM 1389 C CA . VAL A 1 170 ? -0.916 -3.808 14.286 1.00 85.69 170 VAL A CA 1
ATOM 1390 C C . VAL A 1 170 ? -1.151 -3.328 12.847 1.00 85.69 170 VAL A C 1
ATOM 1392 O O . VAL A 1 170 ? -1.744 -4.072 12.057 1.00 85.69 170 VAL A O 1
ATOM 1395 N N . LEU A 1 171 ? -0.661 -2.138 12.476 1.00 87.88 171 LEU A N 1
ATOM 1396 C CA . LEU A 1 171 ? -0.708 -1.617 11.099 1.00 87.88 171 LEU A CA 1
ATOM 1397 C C . LEU A 1 171 ? -0.033 -2.570 10.112 1.00 87.88 171 LEU A C 1
ATOM 1399 O O . LEU A 1 171 ? -0.627 -2.964 9.104 1.00 87.88 171 LEU A O 1
ATOM 1403 N N . MET A 1 172 ? 1.174 -3.016 10.447 1.00 88.69 172 MET A N 1
ATOM 1404 C CA . MET A 1 172 ? 1.954 -3.940 9.634 1.00 88.69 172 MET A CA 1
ATOM 1405 C C . MET A 1 172 ? 1.236 -5.276 9.437 1.00 88.69 172 MET A C 1
ATOM 1407 O O . MET A 1 172 ? 1.129 -5.777 8.312 1.00 88.69 172 MET A O 1
ATOM 1411 N N . ALA A 1 173 ? 0.686 -5.842 10.513 1.00 87.12 173 ALA A N 1
ATOM 1412 C CA . ALA A 1 173 ? -0.109 -7.059 10.435 1.00 87.12 173 ALA A CA 1
ATOM 1413 C C . ALA A 1 173 ? -1.332 -6.874 9.521 1.00 87.12 173 ALA A C 1
ATOM 1415 O O . ALA A 1 173 ? -1.733 -7.815 8.827 1.00 87.12 173 ALA A O 1
ATOM 1416 N N . TYR A 1 174 ? -1.940 -5.682 9.514 1.00 86.50 174 TYR A N 1
ATOM 1417 C CA . TYR A 1 174 ? -3.093 -5.384 8.672 1.00 86.50 174 TYR A CA 1
ATOM 1418 C C . TYR A 1 174 ? -2.709 -5.308 7.197 1.00 86.50 174 TYR A C 1
ATOM 1420 O O . TYR A 1 174 ? -3.297 -6.018 6.381 1.00 86.50 174 TYR A O 1
ATOM 1428 N N . PHE A 1 175 ? -1.681 -4.532 6.851 1.00 87.25 175 PHE A N 1
ATOM 1429 C CA . PHE A 1 175 ? -1.208 -4.388 5.469 1.00 87.25 175 PHE A CA 1
ATOM 1430 C C . PHE A 1 175 ? -0.788 -5.728 4.856 1.00 87.25 175 PHE A C 1
ATOM 1432 O O . PHE A 1 175 ? -1.138 -6.028 3.710 1.00 87.25 175 PHE A O 1
ATOM 1439 N N . LYS A 1 176 ? -0.168 -6.605 5.650 1.00 84.62 176 LYS A N 1
ATOM 1440 C CA . LYS A 1 176 ? 0.188 -7.976 5.260 1.00 84.62 176 LYS A CA 1
ATOM 1441 C C . LYS A 1 176 ? -1.001 -8.811 4.757 1.00 84.62 176 LYS A C 1
ATOM 1443 O O . LYS A 1 176 ? -0.809 -9.738 3.975 1.00 84.62 176 LYS A O 1
ATOM 1448 N N . GLN A 1 177 ? -2.243 -8.510 5.149 1.00 79.88 177 GLN A N 1
ATOM 1449 C CA . GLN A 1 177 ? -3.412 -9.240 4.633 1.00 79.88 177 GLN A CA 1
ATOM 1450 C C . GLN A 1 177 ? -3.707 -8.960 3.151 1.00 79.88 177 GLN A C 1
ATOM 1452 O O . GLN A 1 177 ? -4.384 -9.761 2.502 1.00 79.88 177 GLN A O 1
ATOM 1457 N N . PHE A 1 178 ? -3.209 -7.844 2.616 1.00 74.69 178 PHE A N 1
ATOM 1458 C CA . PHE A 1 178 ? -3.506 -7.353 1.263 1.00 74.69 178 PHE A CA 1
ATOM 1459 C C . PHE A 1 178 ? -2.280 -7.326 0.353 1.00 74.69 178 PHE A C 1
ATOM 1461 O O . PHE A 1 178 ? -2.401 -7.264 -0.874 1.00 74.69 178 PHE A O 1
ATOM 1468 N N . VAL A 1 179 ? -1.101 -7.367 0.961 1.00 78.31 179 VAL A N 1
ATOM 1469 C CA . VAL A 1 179 ? 0.196 -7.184 0.326 1.00 78.31 179 VAL A CA 1
ATOM 1470 C C . VAL A 1 179 ? 0.963 -8.501 0.369 1.00 78.31 179 VAL A C 1
ATOM 1472 O O . VAL A 1 179 ? 0.879 -9.266 1.323 1.00 78.31 179 VAL A O 1
ATOM 1475 N N . THR A 1 180 ? 1.720 -8.794 -0.687 1.00 76.94 180 THR A N 1
ATOM 1476 C CA . THR A 1 180 ? 2.659 -9.922 -0.701 1.00 76.94 180 THR A CA 1
ATOM 1477 C C . THR A 1 180 ? 4.054 -9.387 -0.975 1.00 76.94 180 THR A C 1
ATOM 1479 O O . THR A 1 180 ? 4.340 -8.953 -2.096 1.00 76.94 180 THR A O 1
ATOM 1482 N N . ILE A 1 181 ? 4.905 -9.430 0.047 1.00 81.44 181 ILE A N 1
ATOM 1483 C CA . ILE A 1 181 ? 6.326 -9.103 -0.062 1.00 81.44 181 ILE A CA 1
ATOM 1484 C C . ILE A 1 181 ? 7.050 -10.299 -0.683 1.00 81.44 181 ILE A C 1
ATOM 1486 O O . ILE A 1 181 ? 6.822 -11.447 -0.298 1.00 81.44 181 ILE A O 1
ATOM 1490 N N . GLN A 1 182 ? 7.852 -10.044 -1.719 1.00 77.12 182 GLN A N 1
ATOM 1491 C CA . GLN A 1 182 ? 8.569 -11.100 -2.444 1.00 77.12 182 GLN A CA 1
ATOM 1492 C C . GLN A 1 182 ? 9.937 -11.396 -1.832 1.00 77.12 182 GLN A C 1
ATOM 1494 O O . GLN A 1 182 ? 10.428 -12.517 -1.977 1.00 77.12 182 GLN A O 1
ATOM 1499 N N . ASP A 1 183 ? 10.538 -10.415 -1.159 1.00 80.75 183 ASP A N 1
ATOM 1500 C CA . ASP A 1 183 ? 11.768 -10.611 -0.410 1.00 80.75 183 ASP A CA 1
ATOM 1501 C C . ASP A 1 183 ? 11.527 -11.557 0.777 1.00 80.75 183 ASP A C 1
ATOM 1503 O O . ASP A 1 183 ? 10.685 -11.314 1.645 1.00 80.75 183 ASP A O 1
ATOM 1507 N N . SER A 1 184 ? 12.250 -12.676 0.796 1.00 81.06 184 SER A N 1
ATOM 1508 C CA . SER A 1 184 ? 12.066 -13.723 1.799 1.00 81.06 184 SER A CA 1
ATOM 1509 C C . SER A 1 184 ? 12.531 -13.319 3.195 1.00 81.06 184 SER A C 1
ATOM 1511 O O . SER A 1 184 ? 11.968 -13.812 4.170 1.00 81.06 184 SER A O 1
ATOM 1513 N N . GLU A 1 185 ? 13.550 -12.462 3.303 1.00 82.38 185 GLU A N 1
ATOM 1514 C CA . GLU A 1 185 ? 14.077 -12.016 4.597 1.00 82.38 185 GLU A CA 1
ATOM 1515 C C . GLU A 1 185 ? 13.127 -11.002 5.229 1.00 82.38 185 GLU A C 1
ATOM 1517 O O . GLU A 1 185 ? 12.749 -11.151 6.393 1.00 82.38 185 GLU A O 1
ATOM 1522 N N . ILE A 1 186 ? 12.655 -10.036 4.438 1.00 83.50 186 ILE A N 1
ATOM 1523 C CA . ILE A 1 186 ? 11.692 -9.023 4.889 1.00 83.50 186 ILE A CA 1
ATOM 1524 C C . ILE A 1 186 ? 10.359 -9.682 5.235 1.00 83.50 186 ILE A C 1
ATOM 1526 O O . ILE A 1 186 ? 9.804 -9.444 6.307 1.00 83.50 186 ILE A O 1
ATOM 1530 N N . ASN A 1 187 ? 9.879 -10.600 4.393 1.00 84.75 187 ASN A N 1
ATOM 1531 C CA . ASN A 1 187 ? 8.656 -11.335 4.688 1.00 84.75 187 ASN A CA 1
ATOM 1532 C C . ASN A 1 187 ? 8.786 -12.164 5.980 1.00 84.75 187 ASN A C 1
ATOM 1534 O O . ASN A 1 187 ? 7.865 -12.170 6.791 1.00 84.75 187 ASN A O 1
ATOM 1538 N N . ALA A 1 188 ? 9.931 -12.812 6.229 1.00 83.69 188 ALA A N 1
ATOM 1539 C CA . ALA A 1 188 ? 10.169 -13.528 7.485 1.00 83.69 188 ALA A CA 1
ATOM 1540 C C . ALA A 1 188 ? 10.223 -12.587 8.704 1.00 83.69 188 ALA A C 1
ATOM 1542 O O . ALA A 1 188 ? 9.689 -12.927 9.762 1.00 83.69 188 ALA A O 1
ATOM 1543 N N . LYS A 1 189 ? 10.819 -11.395 8.557 1.00 85.69 189 LYS A N 1
ATOM 1544 C CA . LYS A 1 189 ? 10.853 -10.348 9.591 1.00 85.69 189 LYS A CA 1
ATOM 1545 C C . LYS A 1 189 ? 9.439 -9.865 9.938 1.00 85.69 189 LYS A C 1
ATOM 1547 O O . LYS A 1 189 ? 9.094 -9.793 11.117 1.00 85.69 189 LYS A O 1
ATOM 1552 N N . ILE A 1 190 ? 8.612 -9.588 8.930 1.00 84.38 190 ILE A N 1
ATOM 1553 C CA . ILE A 1 190 ? 7.211 -9.181 9.106 1.00 84.38 190 ILE A CA 1
ATOM 1554 C C . ILE A 1 190 ? 6.400 -10.312 9.754 1.00 84.38 190 ILE A C 1
ATOM 1556 O O . ILE A 1 190 ? 5.631 -10.073 10.683 1.00 84.38 190 ILE A O 1
ATOM 1560 N N . GLU A 1 191 ? 6.572 -11.560 9.310 1.00 84.06 191 GLU A N 1
ATOM 1561 C CA . GLU A 1 191 ? 5.925 -12.733 9.915 1.00 84.06 191 GLU A CA 1
ATOM 1562 C C . GLU A 1 191 ? 6.255 -12.855 11.407 1.00 84.06 191 GLU A C 1
ATOM 1564 O O . GLU A 1 191 ? 5.342 -12.962 12.227 1.00 84.06 191 GLU A O 1
ATOM 1569 N N . ALA A 1 192 ? 7.535 -12.760 11.776 1.00 84.12 192 ALA A N 1
ATOM 1570 C CA . ALA A 1 192 ? 7.973 -12.863 13.165 1.00 84.12 192 ALA A CA 1
ATOM 1571 C C . ALA A 1 192 ? 7.364 -11.769 14.058 1.00 84.12 192 ALA A C 1
ATOM 1573 O O . ALA A 1 192 ? 6.897 -12.065 15.153 1.00 84.12 192 ALA A O 1
ATOM 1574 N N . GLN A 1 193 ? 7.310 -10.527 13.573 1.00 82.56 193 GLN A N 1
ATOM 1575 C CA . GLN A 1 193 ? 6.749 -9.398 14.322 1.00 82.56 193 GLN A CA 1
ATOM 1576 C C . GLN A 1 193 ? 5.215 -9.443 14.429 1.00 82.56 193 GLN A C 1
ATOM 1578 O O . GLN A 1 193 ? 4.646 -8.939 15.390 1.00 82.56 193 GLN A O 1
ATOM 1583 N N . THR A 1 194 ? 4.531 -10.062 13.463 1.00 83.69 194 THR A N 1
ATOM 1584 C CA . THR A 1 194 ? 3.056 -10.080 13.394 1.00 83.69 194 THR A CA 1
ATOM 1585 C C . THR A 1 194 ? 2.422 -11.378 13.899 1.00 83.69 194 THR A C 1
ATOM 1587 O O . THR A 1 194 ? 1.197 -11.493 13.897 1.00 83.69 194 THR A O 1
ATOM 1590 N N . THR A 1 195 ? 3.221 -12.358 14.340 1.00 78.12 195 THR A N 1
ATOM 1591 C CA . THR A 1 195 ? 2.749 -13.712 14.701 1.00 78.12 195 THR A CA 1
ATOM 1592 C C . THR A 1 195 ? 1.703 -13.703 15.822 1.00 78.12 195 THR A C 1
ATOM 1594 O O . THR A 1 195 ? 0.725 -14.452 15.756 1.00 78.12 195 THR A O 1
ATOM 1597 N N . ASP A 1 196 ? 1.865 -12.834 16.821 1.00 76.31 196 ASP A N 1
ATOM 1598 C CA . ASP A 1 196 ? 0.967 -12.758 17.981 1.00 76.31 196 ASP A CA 1
ATOM 1599 C C . ASP A 1 196 ? -0.191 -11.762 17.797 1.00 76.31 196 ASP A C 1
ATOM 1601 O O . ASP A 1 196 ? -1.106 -11.687 18.626 1.00 76.31 196 ASP A O 1
ATOM 1605 N N . VAL A 1 197 ? -0.203 -11.024 16.683 1.00 77.00 197 VAL A N 1
ATOM 1606 C CA . VAL A 1 197 ? -1.211 -9.999 16.414 1.00 77.00 197 VAL A CA 1
ATOM 1607 C C . VAL A 1 197 ? -2.502 -10.652 15.947 1.00 77.00 197 VAL A C 1
ATOM 1609 O O . VAL A 1 197 ? -2.630 -11.164 14.832 1.00 77.00 197 VAL A O 1
ATOM 1612 N N . ARG A 1 198 ? -3.527 -10.591 16.795 1.00 65.69 198 ARG A N 1
ATOM 1613 C CA . ARG A 1 198 ? -4.880 -10.993 16.416 1.00 65.69 198 ARG A CA 1
ATOM 1614 C C . ARG A 1 198 ? -5.606 -9.814 15.802 1.00 65.69 198 ARG A C 1
ATOM 1616 O O . ARG A 1 198 ? -6.185 -9.002 16.518 1.00 65.69 198 ARG A O 1
ATOM 1623 N N . ILE A 1 199 ? -5.662 -9.781 14.476 1.00 62.88 199 ILE A N 1
ATOM 1624 C CA . ILE A 1 199 ? -6.522 -8.832 13.770 1.00 62.88 199 ILE A CA 1
ATOM 1625 C C . ILE A 1 199 ? -7.972 -9.288 13.921 1.00 62.88 199 ILE A C 1
ATOM 1627 O O . ILE A 1 199 ? -8.520 -10.051 13.124 1.00 62.88 199 ILE A O 1
ATOM 1631 N N . SER A 1 200 ? -8.578 -8.857 15.020 1.00 49.69 200 SER A N 1
ATOM 1632 C CA . SER A 1 200 ? -10.021 -8.813 15.185 1.00 49.69 200 SER A CA 1
ATOM 1633 C C . SER A 1 200 ? -10.533 -7.691 14.296 1.00 49.69 200 SER A C 1
ATOM 1635 O O . SER A 1 200 ? -10.030 -6.581 14.422 1.00 49.69 200 SER A O 1
ATOM 1637 N N . GLY A 1 201 ? -11.488 -7.998 13.407 1.00 49.69 201 GLY A N 1
ATOM 1638 C CA . GLY A 1 201 ? -12.045 -7.065 12.423 1.00 49.69 201 GLY A CA 1
ATOM 1639 C C . GLY A 1 201 ? -12.176 -5.666 13.001 1.00 49.69 201 GLY A C 1
ATOM 1640 O O . GLY A 1 201 ? -12.928 -5.468 13.959 1.00 49.69 201 GLY A O 1
ATOM 1641 N N . LEU A 1 202 ? -11.370 -4.753 12.462 1.00 46.41 202 LEU A N 1
ATOM 1642 C CA . LEU A 1 202 ? -11.455 -3.344 12.781 1.00 46.41 202 LEU A CA 1
ATOM 1643 C C . LEU A 1 202 ? -12.869 -2.958 12.386 1.00 46.41 202 LEU A C 1
ATOM 1645 O O . LEU A 1 202 ? -13.333 -3.259 11.293 1.00 46.41 202 LEU A O 1
ATOM 1649 N N . CYS A 1 203 ? -13.640 -2.482 13.350 1.00 42.16 203 CYS A N 1
ATOM 1650 C CA . CYS A 1 203 ? -15.019 -2.146 13.080 1.00 42.16 203 CYS A CA 1
ATOM 1651 C C . CYS A 1 203 ? -14.999 -1.017 12.056 1.00 42.16 203 CYS A C 1
ATOM 1653 O O . CYS A 1 203 ? -14.699 0.117 12.424 1.00 42.16 203 CYS A O 1
ATOM 1655 N N . THR A 1 204 ? -15.363 -1.305 10.805 1.00 41.69 204 THR A N 1
ATOM 1656 C CA . THR A 1 204 ? -15.911 -0.277 9.930 1.00 41.69 204 THR A CA 1
ATOM 1657 C C . THR A 1 204 ? -16.936 0.470 10.776 1.00 41.69 204 THR A C 1
ATOM 1659 O O . THR A 1 204 ? -17.829 -0.145 11.374 1.00 41.69 204 THR A O 1
ATOM 1662 N N . SER A 1 205 ? -16.740 1.772 10.937 1.00 44.19 205 SER A N 1
ATOM 1663 C CA . SER A 1 205 ? -17.621 2.631 11.709 1.00 44.19 205 SER A CA 1
ATOM 1664 C C . SER A 1 205 ? -18.975 2.671 11.001 1.00 44.19 205 SER A C 1
ATOM 1666 O O . SER A 1 205 ? -19.219 3.482 10.120 1.00 44.19 205 SER A O 1
ATOM 1668 N N . ASP A 1 206 ? -19.841 1.736 11.388 1.00 44.12 206 ASP A N 1
ATOM 1669 C CA . ASP A 1 206 ? -21.238 1.621 10.974 1.00 44.12 206 ASP A CA 1
ATOM 1670 C C . ASP A 1 206 ? -21.448 1.347 9.467 1.00 44.12 206 ASP A C 1
ATOM 1672 O O . ASP A 1 206 ? -21.928 2.217 8.731 1.00 44.12 206 ASP A O 1
ATOM 1676 N N . PRO A 1 207 ? -21.161 0.125 8.961 1.00 49.97 207 PRO A N 1
ATOM 1677 C CA . PRO A 1 207 ? -21.621 -0.244 7.634 1.00 49.97 207 PRO A CA 1
ATOM 1678 C C . PRO A 1 207 ? -23.152 -0.274 7.676 1.00 49.97 207 PRO A C 1
ATOM 1680 O O . PRO A 1 207 ? -23.762 -1.193 8.227 1.00 49.97 207 PRO A O 1
ATOM 1683 N N . LYS A 1 208 ? -23.793 0.742 7.088 1.00 51.25 208 LYS A N 1
ATOM 1684 C CA . LYS A 1 208 ? -25.252 0.804 6.928 1.00 51.25 208 LYS A CA 1
ATOM 1685 C C . LYS A 1 208 ? -25.715 -0.246 5.924 1.00 51.25 208 LYS A C 1
ATOM 1687 O O . LYS A 1 208 ? -26.056 0.048 4.779 1.00 51.25 208 LYS A O 1
ATOM 1692 N N . VAL A 1 209 ? -25.742 -1.499 6.358 1.00 57.97 209 VAL A N 1
ATOM 1693 C CA . VAL A 1 209 ? -26.304 -2.604 5.591 1.00 57.97 209 VAL A CA 1
ATOM 1694 C C . VAL A 1 209 ? -27.820 -2.561 5.766 1.00 57.97 209 VAL A C 1
ATOM 1696 O O . VAL A 1 209 ? -28.372 -3.049 6.748 1.00 57.97 209 VAL A O 1
ATOM 1699 N N . LEU A 1 210 ? -28.511 -1.932 4.817 1.00 64.00 210 LEU A N 1
ATOM 1700 C CA . LEU A 1 210 ? -29.972 -1.960 4.744 1.00 64.00 210 LEU A CA 1
ATOM 1701 C C . LEU A 1 210 ? -30.409 -3.339 4.237 1.00 64.00 210 LEU A C 1
ATOM 1703 O O . LEU A 1 210 ? -30.166 -3.680 3.082 1.00 64.00 210 LEU A O 1
ATOM 1707 N N . PHE A 1 211 ? -31.028 -4.145 5.097 1.00 66.69 211 PHE A N 1
ATOM 1708 C CA . PHE A 1 211 ? -31.391 -5.526 4.764 1.00 66.69 211 PHE A CA 1
ATOM 1709 C C . PHE A 1 211 ? -32.717 -5.657 4.009 1.00 66.69 211 PHE A C 1
ATOM 1711 O O . PHE A 1 211 ? -32.870 -6.590 3.222 1.00 66.69 211 PHE A O 1
ATOM 1718 N N . GLU A 1 212 ? -33.661 -4.737 4.211 1.00 68.12 212 GLU A N 1
ATOM 1719 C CA . GLU A 1 212 ? -35.030 -4.894 3.721 1.00 68.12 212 GLU A CA 1
ATOM 1720 C C . GLU A 1 212 ? -35.087 -5.002 2.187 1.00 68.12 212 GLU A C 1
ATOM 1722 O O . GLU A 1 212 ? -34.704 -4.092 1.448 1.00 68.12 212 GLU A O 1
ATOM 1727 N N . GLY A 1 213 ? -35.520 -6.169 1.698 1.00 67.25 213 GLY A N 1
ATOM 1728 C CA . GLY A 1 213 ? -35.664 -6.456 0.267 1.00 67.25 213 GLY A CA 1
ATOM 1729 C C . GLY A 1 213 ? -34.348 -6.622 -0.506 1.00 67.25 213 GLY A C 1
ATOM 1730 O O . GLY A 1 213 ? -34.379 -6.835 -1.723 1.00 67.25 213 GLY A O 1
ATOM 1731 N N . LYS A 1 214 ? -33.184 -6.554 0.157 1.00 76.50 214 LYS A N 1
ATOM 1732 C CA . LYS A 1 214 ? -31.877 -6.754 -0.486 1.00 76.50 214 LYS A CA 1
ATOM 1733 C C . LYS A 1 214 ? -31.525 -8.235 -0.585 1.00 76.50 214 LYS A C 1
ATOM 1735 O O . LYS A 1 214 ? -31.865 -9.051 0.268 1.00 76.50 214 LYS A O 1
ATOM 1740 N N . THR A 1 215 ? -30.849 -8.592 -1.673 1.00 79.88 215 THR A N 1
ATOM 1741 C CA . THR A 1 215 ? -30.391 -9.958 -1.945 1.00 79.88 215 THR A CA 1
ATOM 1742 C C . THR A 1 215 ? -28.883 -10.034 -1.726 1.00 79.88 215 THR A C 1
ATOM 1744 O O . THR A 1 215 ? -28.146 -9.241 -2.304 1.00 79.88 215 THR A O 1
ATOM 1747 N N . PHE A 1 216 ? -28.427 -10.976 -0.903 1.00 78.94 216 PHE A N 1
ATOM 1748 C CA . PHE A 1 216 ? -27.018 -11.156 -0.561 1.00 78.94 216 PHE A CA 1
ATOM 1749 C C . PHE A 1 216 ? -26.504 -12.450 -1.186 1.00 78.94 216 PHE A C 1
ATOM 1751 O O . PHE A 1 216 ? -27.061 -13.521 -0.954 1.00 78.94 216 PHE A O 1
ATOM 1758 N N . CYS A 1 217 ? -25.444 -12.360 -1.987 1.00 79.94 217 CYS A N 1
ATOM 1759 C CA . CYS A 1 217 ? -24.764 -13.529 -2.532 1.00 79.94 217 CYS A CA 1
ATOM 1760 C C . CYS A 1 217 ? -23.564 -13.855 -1.647 1.00 79.94 217 CYS A C 1
ATOM 1762 O O . CYS A 1 217 ? -22.649 -13.042 -1.521 1.00 79.94 217 CYS A O 1
ATOM 1764 N N . ILE A 1 218 ? -23.568 -15.029 -1.020 1.00 75.44 218 ILE A N 1
ATOM 1765 C CA . ILE A 1 218 ? -22.431 -15.475 -0.212 1.00 75.44 218 ILE A CA 1
ATOM 1766 C C . ILE A 1 218 ? -21.509 -16.269 -1.131 1.00 75.44 218 ILE A C 1
ATOM 1768 O O . ILE A 1 218 ? -21.925 -17.270 -1.712 1.00 75.44 218 ILE A O 1
ATOM 1772 N N . THR A 1 219 ? -20.242 -15.868 -1.231 1.00 73.38 219 THR A N 1
ATOM 1773 C CA . THR A 1 219 ? -19.227 -16.537 -2.063 1.00 73.38 219 THR A CA 1
ATOM 1774 C C . THR A 1 219 ? -17.974 -16.864 -1.256 1.00 73.38 219 THR A C 1
ATOM 1776 O O . THR A 1 219 ? -17.632 -16.147 -0.322 1.00 73.38 219 THR A O 1
ATOM 1779 N N . GLY A 1 220 ? -17.268 -17.935 -1.629 1.00 68.50 220 GLY A N 1
ATOM 1780 C CA . GLY A 1 220 ? -16.013 -18.334 -0.982 1.00 68.50 220 GLY A CA 1
ATOM 1781 C C . GLY A 1 220 ? -16.173 -19.169 0.296 1.00 68.50 220 GLY A C 1
ATOM 1782 O O . GLY A 1 220 ? -17.277 -19.612 0.647 1.00 68.50 220 GLY A O 1
ATOM 1783 N N . VAL A 1 221 ? -15.031 -19.418 0.948 1.00 69.56 221 VAL A N 1
ATOM 1784 C CA . VAL A 1 221 ? -14.901 -20.171 2.206 1.00 69.56 221 VAL A CA 1
ATOM 1785 C C . VAL A 1 221 ? -14.863 -19.183 3.369 1.00 69.56 221 VAL A C 1
ATOM 1787 O O . VAL A 1 221 ? -14.052 -18.260 3.380 1.00 69.56 221 VAL A O 1
ATOM 1790 N N . LEU A 1 222 ? -15.745 -19.373 4.348 1.00 64.88 222 LEU A N 1
ATOM 1791 C CA . LEU A 1 222 ? -15.823 -18.512 5.525 1.00 64.88 222 LEU A CA 1
ATOM 1792 C C . LEU A 1 222 ? -14.683 -18.847 6.493 1.00 64.88 222 LEU A C 1
ATOM 1794 O O . LEU A 1 222 ? -14.527 -20.000 6.887 1.00 64.88 222 LEU A O 1
ATOM 1798 N N . LYS A 1 223 ? -13.912 -17.834 6.912 1.00 56.09 223 LYS A N 1
ATOM 1799 C CA . LYS A 1 223 ? -12.883 -17.983 7.959 1.00 56.09 223 LYS A CA 1
ATOM 1800 C C . LYS A 1 223 ? -13.490 -18.160 9.361 1.00 56.09 223 LYS A C 1
ATOM 1802 O O . LYS A 1 223 ? -12.829 -18.680 10.253 1.00 56.09 223 LYS A O 1
ATOM 1807 N N . ARG A 1 224 ? -14.740 -17.722 9.567 1.00 57.03 224 ARG A N 1
ATOM 1808 C CA . ARG A 1 224 ? -15.465 -17.777 10.846 1.00 57.03 224 ARG A CA 1
ATOM 1809 C C . ARG A 1 224 ? -16.945 -18.088 10.608 1.00 57.03 224 ARG A C 1
ATOM 1811 O O . ARG A 1 224 ? -17.560 -17.500 9.723 1.00 57.03 224 ARG A O 1
ATOM 1818 N N . GLY A 1 225 ? -17.515 -18.969 11.431 1.00 72.94 225 GLY A N 1
ATOM 1819 C CA . GLY A 1 225 ? -18.915 -19.397 11.319 1.00 72.94 225 GLY A CA 1
ATOM 1820 C C . GLY A 1 225 ? -19.157 -20.404 10.191 1.00 72.94 225 GLY A C 1
ATOM 1821 O O . GLY A 1 225 ? -18.220 -20.875 9.548 1.00 72.94 225 GLY A O 1
ATOM 1822 N N . ASN A 1 226 ? -20.424 -20.756 9.963 1.00 78.25 226 ASN A N 1
ATOM 1823 C CA . ASN A 1 226 ? -20.822 -21.629 8.862 1.00 78.25 226 ASN A CA 1
ATOM 1824 C C . ASN A 1 226 ? -21.830 -20.922 7.946 1.00 78.25 226 ASN A C 1
ATOM 1826 O O . ASN A 1 226 ? -22.444 -19.919 8.307 1.00 78.25 226 ASN A O 1
ATOM 1830 N N . ARG A 1 227 ? -21.969 -21.424 6.715 1.00 80.62 227 ARG A N 1
ATOM 1831 C CA . ARG A 1 227 ? -22.837 -20.792 5.711 1.00 80.62 227 ARG A CA 1
ATOM 1832 C C . ARG A 1 227 ? -24.285 -20.727 6.207 1.00 80.62 227 ARG A C 1
ATOM 1834 O O . ARG A 1 227 ? -24.938 -19.706 6.050 1.00 80.62 227 ARG A O 1
ATOM 1841 N N . GLU A 1 228 ? -24.743 -21.769 6.894 1.00 82.25 228 GLU A N 1
ATOM 1842 C CA . GLU A 1 228 ? -26.096 -21.852 7.452 1.00 82.25 228 GLU A CA 1
ATOM 1843 C C . GLU A 1 228 ? -26.393 -20.794 8.525 1.00 82.25 228 GLU A C 1
ATOM 1845 O O . GLU A 1 228 ? -27.509 -20.276 8.590 1.00 82.25 228 GLU A O 1
ATOM 1850 N N . SER A 1 229 ? -25.428 -20.455 9.387 1.00 82.69 229 SER A N 1
ATOM 1851 C CA . SER A 1 229 ? -25.604 -19.400 10.389 1.00 82.69 229 SER A CA 1
ATOM 1852 C C . SER A 1 229 ? -25.759 -18.046 9.711 1.00 82.69 229 SER A C 1
ATOM 1854 O O . SER A 1 229 ? -26.709 -17.330 10.007 1.00 82.69 229 SER A O 1
ATOM 1856 N N . LEU A 1 230 ? -24.910 -17.759 8.722 1.00 82.56 230 LEU A N 1
ATOM 1857 C CA . LEU A 1 230 ? -24.959 -16.503 7.976 1.00 82.56 230 LEU A CA 1
ATOM 1858 C C . LEU A 1 230 ? -26.264 -16.361 7.174 1.00 82.56 230 LEU A C 1
ATOM 1860 O O . LEU A 1 230 ? -26.866 -15.291 7.156 1.00 82.56 230 LEU A O 1
ATOM 1864 N N . TYR A 1 231 ? -26.747 -17.452 6.571 1.00 85.62 231 TYR A N 1
ATOM 1865 C CA . TYR A 1 231 ? -28.051 -17.496 5.900 1.00 85.62 231 TYR A CA 1
ATOM 1866 C C . TYR A 1 231 ? -29.193 -17.129 6.851 1.00 85.62 231 TYR A C 1
ATOM 1868 O O . TYR A 1 231 ? -30.043 -16.306 6.511 1.00 85.62 231 TYR A O 1
ATOM 1876 N N . ARG A 1 232 ? -29.204 -17.716 8.055 1.00 85.00 232 ARG A N 1
ATOM 1877 C CA . ARG A 1 232 ? -30.219 -17.411 9.071 1.00 85.00 232 ARG A CA 1
ATOM 1878 C C . ARG A 1 232 ? -30.162 -15.958 9.518 1.00 85.00 232 ARG A C 1
ATOM 1880 O O . ARG A 1 232 ? -31.216 -15.346 9.655 1.00 85.00 232 ARG A O 1
ATOM 1887 N N . ASP A 1 233 ? -28.969 -15.410 9.712 1.00 84.25 233 ASP A N 1
ATOM 1888 C CA . ASP A 1 233 ? -28.807 -14.020 10.135 1.00 84.25 233 ASP A CA 1
ATOM 1889 C C . ASP A 1 233 ? -29.306 -13.038 9.062 1.00 84.25 233 ASP A C 1
ATOM 1891 O O . ASP A 1 233 ? -30.031 -12.099 9.390 1.00 84.25 233 ASP A O 1
ATOM 1895 N N . ILE A 1 234 ? -29.018 -13.296 7.779 1.00 84.19 234 ILE A N 1
ATOM 1896 C CA . ILE A 1 234 ? -29.509 -12.478 6.654 1.00 84.19 234 ILE A CA 1
ATOM 1897 C C . ILE A 1 234 ? -31.042 -12.492 6.590 1.00 84.19 234 ILE A C 1
ATOM 1899 O O . ILE A 1 234 ? -31.657 -11.434 6.462 1.00 84.19 234 ILE A O 1
ATOM 1903 N N . VAL A 1 235 ? -31.662 -13.671 6.718 1.00 84.69 235 VAL A N 1
ATOM 1904 C CA . VAL A 1 235 ? -33.130 -13.803 6.723 1.00 84.69 235 VAL A CA 1
ATOM 1905 C C . VAL A 1 235 ? -33.738 -13.107 7.940 1.00 84.69 235 VAL A C 1
ATOM 1907 O O . VAL A 1 235 ? -34.727 -12.391 7.801 1.00 84.69 235 VAL A O 1
ATOM 1910 N N . ARG A 1 236 ? -33.136 -13.264 9.128 1.00 83.69 236 ARG A N 1
ATOM 1911 C CA . ARG A 1 236 ? -33.599 -12.622 10.370 1.00 83.69 236 ARG A CA 1
ATOM 1912 C C . ARG A 1 236 ? -33.627 -11.099 10.255 1.00 83.69 236 ARG A C 1
ATOM 1914 O O . ARG A 1 236 ? -34.482 -10.465 10.862 1.00 83.69 236 ARG A O 1
ATOM 1921 N N . LEU A 1 237 ? -32.697 -10.527 9.498 1.00 81.81 237 LEU A N 1
ATOM 1922 C CA . LEU A 1 237 ? -32.592 -9.086 9.290 1.00 81.81 237 LEU A CA 1
ATOM 1923 C C . LEU A 1 237 ? -33.449 -8.578 8.111 1.00 81.81 237 LEU A C 1
ATOM 1925 O O . LEU A 1 237 ? -33.506 -7.374 7.896 1.00 81.81 237 LEU A O 1
ATOM 1929 N N . GLY A 1 238 ? -34.155 -9.454 7.382 1.00 80.56 238 GLY A N 1
ATOM 1930 C CA . GLY A 1 238 ? -35.068 -9.077 6.289 1.00 80.56 238 GLY A CA 1
ATOM 1931 C C . GLY A 1 238 ? -34.459 -9.117 4.881 1.00 80.56 238 GLY A C 1
ATOM 1932 O O . GLY A 1 238 ? -35.087 -8.649 3.928 1.00 80.56 238 GLY A O 1
ATOM 1933 N N . GLY A 1 239 ? -33.255 -9.681 4.738 1.00 84.38 239 GLY A N 1
ATOM 1934 C CA . GLY A 1 239 ? -32.591 -9.909 3.454 1.00 84.38 239 GLY A CA 1
ATOM 1935 C C . GLY A 1 239 ? -32.871 -11.297 2.865 1.00 84.38 239 GLY A C 1
ATOM 1936 O O . GLY A 1 239 ? -33.352 -12.206 3.537 1.00 84.38 239 GLY A O 1
ATOM 1937 N N . THR A 1 240 ? -32.538 -11.486 1.587 1.00 84.94 240 THR A N 1
ATOM 1938 C CA . THR A 1 240 ? -32.649 -12.778 0.881 1.00 84.94 240 THR A CA 1
ATOM 1939 C C . THR A 1 240 ? -31.257 -13.328 0.550 1.00 84.94 240 THR A C 1
ATOM 1941 O O . THR A 1 240 ? -30.577 -12.744 -0.296 1.00 84.94 240 THR A O 1
ATOM 1944 N N . PRO A 1 241 ? -30.790 -14.423 1.175 1.00 84.69 241 PRO A N 1
ATOM 1945 C CA . PRO A 1 241 ? -29.512 -15.032 0.823 1.00 84.69 241 PRO A CA 1
ATOM 1946 C C . PRO A 1 241 ? -29.621 -15.841 -0.482 1.00 84.69 241 PRO A C 1
ATOM 1948 O O . PRO A 1 241 ? -30.653 -16.447 -0.769 1.00 84.69 241 PRO A O 1
ATOM 1951 N N . THR A 1 242 ? -28.555 -15.849 -1.281 1.00 81.81 242 THR A N 1
ATOM 1952 C CA . THR A 1 242 ? -28.450 -16.599 -2.543 1.00 81.81 242 THR A CA 1
ATOM 1953 C C . THR A 1 242 ? -27.067 -17.228 -2.683 1.00 81.81 242 THR A C 1
ATOM 1955 O O . THR A 1 242 ? -26.064 -16.651 -2.258 1.00 81.81 242 THR A O 1
ATOM 1958 N N . ASP A 1 243 ? -27.008 -18.399 -3.319 1.00 75.00 243 ASP A N 1
ATOM 1959 C CA . ASP A 1 243 ? -25.748 -19.099 -3.610 1.00 75.00 243 ASP A CA 1
ATOM 1960 C C . ASP A 1 243 ? -25.099 -18.653 -4.929 1.00 75.00 243 ASP A C 1
ATOM 1962 O O . ASP A 1 243 ? -23.961 -19.015 -5.224 1.00 75.00 243 ASP A O 1
ATOM 1966 N N . SER A 1 244 ? -25.816 -17.877 -5.745 1.00 67.75 244 SER A N 1
ATOM 1967 C CA . SER A 1 244 ? -25.367 -17.459 -7.071 1.00 67.75 244 SER A CA 1
ATOM 1968 C C . SER A 1 244 ? -25.900 -16.082 -7.433 1.00 67.75 244 SER A C 1
ATOM 1970 O O . SER A 1 244 ? -27.038 -15.753 -7.103 1.00 67.75 244 SER A O 1
ATOM 1972 N N . ILE A 1 245 ? -25.112 -15.317 -8.192 1.00 66.06 245 ILE A N 1
ATOM 1973 C CA . ILE A 1 245 ? -25.524 -14.021 -8.737 1.00 66.06 245 ILE A CA 1
ATOM 1974 C C . ILE A 1 245 ? -26.667 -14.251 -9.737 1.00 66.06 245 ILE A C 1
ATOM 1976 O O . ILE A 1 245 ? -26.448 -14.669 -10.873 1.00 66.06 245 ILE A O 1
ATOM 1980 N N . THR A 1 246 ? -27.900 -13.996 -9.310 1.00 58.38 246 THR A N 1
ATOM 1981 C CA . THR A 1 246 ? -29.084 -14.028 -10.175 1.00 58.38 246 THR A CA 1
ATOM 1982 C C . THR A 1 246 ? -29.271 -12.680 -10.859 1.00 58.38 246 THR A C 1
ATOM 1984 O O . THR A 1 246 ? -29.273 -11.650 -10.188 1.00 58.38 246 THR A O 1
ATOM 1987 N N . LYS A 1 247 ? -29.475 -12.679 -12.183 1.00 49.03 247 LYS A N 1
ATOM 1988 C CA . LYS A 1 247 ? -29.907 -11.482 -12.917 1.00 49.03 247 LYS A CA 1
ATOM 1989 C C . LYS A 1 247 ? -31.319 -11.106 -12.455 1.00 49.03 247 LYS A C 1
ATOM 1991 O O . LYS A 1 247 ? -32.263 -11.834 -12.756 1.00 49.03 247 LYS A O 1
ATOM 1996 N N . LYS A 1 248 ? -31.439 -10.010 -11.713 1.00 48.06 248 LYS A N 1
ATOM 1997 C CA . LYS A 1 248 ? -32.680 -9.248 -11.564 1.00 48.06 248 LYS A CA 1
ATOM 1998 C C . LYS A 1 248 ? -32.558 -7.982 -12.393 1.00 48.06 248 LYS A C 1
ATOM 2000 O O . LYS A 1 248 ? -31.429 -7.445 -12.437 1.00 48.06 248 LYS A O 1
#

Radius of gyration: 20.45 Å; chains: 1; bounding box: 59×42×47 Å

Foldseek 3Di:
DDDPPVVVVCVVCVVVVVLLLLLLLLLLLVLCPLVQDQDPLSLVVLVVSLVVCVVNCVDPPNVVLNVLNCVCVPPDPRHSVSSVVSNVSSVVVQVPDPPDPVLVSVVSSLLSLLQSCLSQPFHDPSSLVVNQVSLVVPVVNPVPPPSLQLNLLSCVCPVVVDRDPVSRLQNLLVSVVRYDHPDPVSVVSNCVSNVPPDCDRRDSPDPPPQLAAAEAADDDDDPDDDPVVVCVVSVVNHHHYDPDDDDD